Protein AF-A0A0C3EAI0-F1 (afdb_monomer)

Radius of gyration: 33.84 Å; Cα contacts (8 Å, |Δi|>4): 10; chains: 1; bounding box: 94×57×82 Å

Organism: NCBI:txid1036808

Sequence (242 aa):
MEALPALLGPVLDYLSERLPPPLYSFVLSFLTHTIALLTALVTLVQSLVASKPWEWDAQAIVPPLISLLAAYLALHSLYRTTGWAIRTVFWFVKWGTILAVVSAGMGWYIATQNAGIALIPDLGGILLNVLNGDGWDTADARQSRSTTSQSSSRTNAKPRSKPWESFSKQHTWQYQEQHGDREEGIDARRIMSDIAAAANHLLVESQWWDAAKGAFAGATNRGQMEDDDRKKRGKKHREKSR

Solvent-accessible surface area (backbone atoms only — not comparable to full-atom values): 14946 Å² total; per-residue (Å²): 132,81,81,71,61,78,83,50,52,69,58,52,51,59,46,60,79,74,44,60,73,73,57,48,56,47,50,51,51,51,52,51,54,52,49,53,52,51,50,52,50,51,52,50,52,50,55,55,70,72,44,64,80,90,74,64,52,64,84,73,51,48,62,61,51,51,51,50,52,50,50,51,52,49,50,54,51,45,52,55,50,51,54,51,48,53,53,49,50,56,49,47,51,56,51,49,51,52,49,51,52,50,53,50,50,50,51,49,51,54,49,61,73,39,69,84,50,100,67,92,54,60,74,58,47,57,54,46,48,65,71,66,63,72,69,88,78,75,85,73,81,81,88,86,89,80,82,89,79,91,78,91,74,82,78,81,76,72,81,77,80,60,97,79,65,57,74,78,66,61,60,57,53,64,61,55,57,77,74,69,56,92,77,53,69,62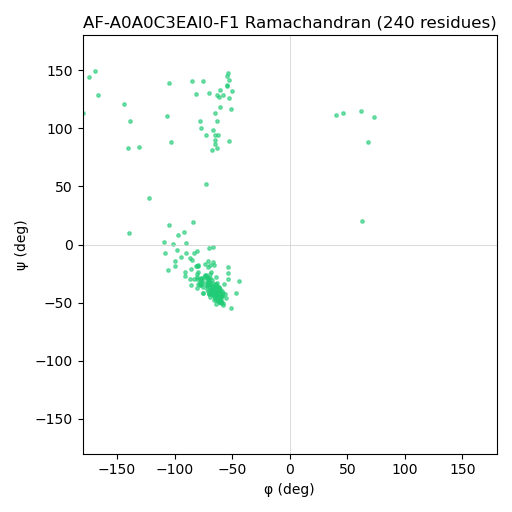,54,57,54,49,52,50,50,50,49,51,49,50,53,47,49,59,61,71,64,36,60,69,58,53,51,52,48,49,58,56,51,51,64,67,51,62,74,64,63,67,62,60,59,59,60,60,62,63,62,71,71,70,76,77,84,121

pLDDT: mean 70.54, std 15.72, range [39.31, 97.25]

Structure (mmCIF, N/CA/C/O backbone):
data_AF-A0A0C3EAI0-F1
#
_entry.id   AF-A0A0C3EAI0-F1
#
loop_
_atom_site.group_PDB
_atom_site.id
_atom_site.type_symbol
_atom_site.label_atom_id
_atom_site.label_alt_id
_atom_site.label_comp_id
_atom_site.label_asym_id
_atom_site.label_entity_id
_atom_site.label_seq_id
_atom_site.pdbx_PDB_ins_code
_atom_site.Cartn_x
_atom_site.Cartn_y
_atom_site.Cartn_z
_atom_site.occupancy
_atom_site.B_iso_or_equiv
_atom_site.auth_seq_id
_atom_site.auth_comp_id
_atom_site.auth_asym_id
_atom_site.auth_atom_id
_atom_site.pdbx_PDB_model_num
ATOM 1 N N . MET A 1 1 ? -15.145 -1.426 -25.052 1.00 43.56 1 MET A N 1
ATOM 2 C CA . MET A 1 1 ? -15.205 -2.272 -23.845 1.00 43.56 1 MET A CA 1
ATOM 3 C C . MET A 1 1 ? -14.265 -3.432 -24.100 1.00 43.56 1 MET A C 1
ATOM 5 O O . MET A 1 1 ? -14.669 -4.408 -24.716 1.00 43.56 1 MET A O 1
ATOM 9 N N . GLU A 1 2 ? -12.981 -3.250 -23.792 1.00 48.66 2 GLU A N 1
ATOM 10 C CA . GLU A 1 2 ? -11.991 -4.324 -23.917 1.00 48.66 2 GLU A CA 1
ATOM 11 C C . GLU A 1 2 ? -12.398 -5.457 -22.977 1.00 48.66 2 GLU A C 1
ATOM 13 O O . GLU A 1 2 ? -12.699 -5.221 -21.805 1.00 48.66 2 GLU A O 1
ATOM 18 N N . ALA A 1 3 ? -12.500 -6.668 -23.520 1.00 58.03 3 ALA A N 1
ATOM 19 C CA . ALA A 1 3 ? -12.858 -7.846 -22.754 1.00 58.03 3 ALA A CA 1
ATOM 20 C C . ALA A 1 3 ? -11.769 -8.080 -21.704 1.00 58.03 3 ALA A C 1
ATOM 22 O O . ALA A 1 3 ? -10.655 -8.490 -22.034 1.00 58.03 3 ALA A O 1
ATOM 23 N N . LEU A 1 4 ? -12.082 -7.785 -20.439 1.00 66.00 4 LEU A N 1
ATOM 24 C CA . LEU A 1 4 ? -11.227 -8.178 -19.330 1.00 66.00 4 LEU A CA 1
ATOM 25 C C . LEU A 1 4 ? -11.004 -9.698 -19.419 1.00 66.00 4 LEU A C 1
ATOM 27 O O . LEU A 1 4 ? -11.961 -10.431 -19.694 1.00 66.00 4 LEU A O 1
ATOM 31 N N . PRO A 1 5 ? -9.769 -10.187 -19.211 1.00 79.44 5 PRO A N 1
ATOM 32 C CA . PRO A 1 5 ? -9.479 -11.613 -19.251 1.00 79.44 5 PRO A CA 1
ATOM 33 C C . PRO A 1 5 ? -10.474 -12.372 -18.371 1.00 79.44 5 PRO A C 1
ATOM 35 O O . PRO A 1 5 ? -10.675 -11.995 -17.216 1.00 79.44 5 PRO A O 1
ATOM 38 N N . ALA A 1 6 ? -11.068 -13.451 -18.891 1.00 81.56 6 ALA A N 1
ATOM 39 C CA . ALA A 1 6 ? -12.112 -14.225 -18.203 1.00 81.56 6 ALA A CA 1
ATOM 40 C C . ALA A 1 6 ? -11.705 -14.705 -16.792 1.00 81.56 6 ALA A C 1
ATOM 42 O O . ALA A 1 6 ? -12.555 -14.985 -15.953 1.00 81.56 6 ALA A O 1
ATOM 43 N N . LEU A 1 7 ? -10.400 -14.743 -16.512 1.00 76.12 7 LEU A N 1
ATOM 44 C CA . LEU A 1 7 ? -9.820 -15.081 -15.214 1.00 76.12 7 LEU A CA 1
ATOM 45 C C . LEU A 1 7 ? -10.067 -14.024 -14.123 1.00 76.12 7 LEU A C 1
ATOM 47 O O . LEU A 1 7 ? -10.060 -14.369 -12.945 1.00 76.12 7 LEU A O 1
ATOM 51 N N . LEU A 1 8 ? -10.285 -12.753 -14.479 1.00 78.50 8 LEU A N 1
ATOM 52 C CA . LEU A 1 8 ? -10.518 -11.683 -13.502 1.00 78.50 8 LEU A CA 1
ATOM 53 C C . LEU A 1 8 ? -11.979 -11.561 -13.072 1.00 78.50 8 LEU A C 1
ATOM 55 O O . LEU A 1 8 ? -12.231 -11.012 -12.003 1.00 78.50 8 LEU A O 1
ATOM 59 N N . GLY A 1 9 ? -12.920 -12.077 -13.867 1.00 85.12 9 GLY A N 1
ATOM 60 C CA . GLY A 1 9 ? -14.358 -11.967 -13.604 1.00 85.12 9 GLY A CA 1
ATOM 61 C C . GLY A 1 9 ? -14.759 -12.402 -12.188 1.00 85.12 9 GLY A C 1
ATOM 62 O O . GLY A 1 9 ? -15.308 -11.582 -11.457 1.00 85.12 9 GLY A O 1
ATOM 63 N N . PRO A 1 10 ? -14.404 -13.623 -11.738 1.00 87.25 10 PRO A N 1
ATOM 64 C CA . PRO A 1 10 ? -14.808 -14.122 -10.420 1.00 87.25 10 PRO A CA 1
ATOM 65 C C . PRO A 1 10 ? -14.217 -13.316 -9.257 1.00 87.25 10 PRO A C 1
ATOM 67 O O . PRO A 1 10 ? -14.845 -13.149 -8.215 1.00 87.25 10 PRO A O 1
ATOM 70 N N . VAL A 1 11 ? -12.990 -12.815 -9.429 1.00 82.06 11 VAL A N 1
ATOM 71 C CA . VAL A 1 11 ? -12.293 -12.033 -8.402 1.00 82.06 11 VAL A CA 1
ATOM 72 C C . VAL A 1 11 ? -12.878 -10.623 -8.319 1.00 82.06 11 VAL A C 1
ATOM 74 O O . VAL A 1 11 ? -13.086 -10.120 -7.218 1.00 82.06 11 VAL A O 1
ATOM 77 N N . LEU A 1 12 ? -13.179 -9.994 -9.460 1.00 83.06 12 LEU A N 1
ATOM 78 C CA . LEU A 1 12 ? -13.818 -8.677 -9.507 1.00 83.06 12 LEU A CA 1
ATOM 79 C C . LEU A 1 12 ? -15.231 -8.705 -8.932 1.00 83.06 12 LEU A C 1
ATOM 81 O O . LEU A 1 12 ? -15.570 -7.781 -8.196 1.00 83.06 12 LEU A O 1
ATOM 85 N N . ASP A 1 13 ? -16.013 -9.746 -9.225 1.00 88.25 13 ASP A N 1
ATOM 86 C CA . ASP A 1 13 ? -17.351 -9.915 -8.650 1.00 88.25 13 ASP A CA 1
ATOM 87 C C . ASP A 1 13 ? -17.267 -10.000 -7.124 1.00 88.25 13 ASP A C 1
ATOM 89 O O . ASP A 1 13 ? -17.889 -9.194 -6.430 1.00 88.25 13 ASP A O 1
ATOM 93 N N . TYR A 1 14 ? -16.394 -10.869 -6.597 1.00 88.69 14 TYR A N 1
ATOM 94 C CA . TYR A 1 14 ? -16.193 -11.011 -5.153 1.00 88.69 14 TYR A CA 1
ATOM 95 C C . TYR A 1 14 ? -15.712 -9.712 -4.484 1.00 88.69 14 TYR A C 1
ATOM 97 O O . TYR A 1 14 ? -16.134 -9.378 -3.374 1.00 88.69 14 TYR A O 1
ATOM 105 N N . LEU A 1 15 ? -14.830 -8.952 -5.147 1.00 81.69 15 LEU A N 1
ATOM 106 C CA . LEU A 1 15 ? -14.388 -7.653 -4.637 1.00 81.69 15 LEU A CA 1
ATOM 107 C C . LEU A 1 15 ? -15.516 -6.611 -4.674 1.00 81.69 15 LEU A C 1
ATOM 109 O O . LEU A 1 15 ? -15.626 -5.815 -3.744 1.00 81.69 15 LEU A O 1
ATOM 113 N N . SER A 1 16 ? -16.355 -6.606 -5.710 1.00 88.75 16 SER A N 1
ATOM 114 C CA . SER A 1 16 ? -17.436 -5.626 -5.855 1.00 88.75 16 SER A CA 1
ATOM 115 C C . SER A 1 16 ? -18.503 -5.753 -4.763 1.00 88.75 16 SER A C 1
ATOM 117 O O . SER A 1 16 ? -19.017 -4.743 -4.290 1.00 88.75 16 SER A O 1
ATOM 119 N N . GLU A 1 17 ? -18.774 -6.975 -4.296 1.00 92.56 17 GLU A N 1
ATOM 120 C CA . GLU A 1 17 ? -19.765 -7.231 -3.246 1.00 92.56 17 GLU A CA 1
ATOM 121 C C . GLU A 1 17 ? -19.292 -6.794 -1.851 1.00 92.56 17 GLU A C 1
ATOM 123 O O . GLU A 1 17 ? -20.104 -6.502 -0.973 1.00 92.56 17 GLU A O 1
ATOM 128 N N . ARG A 1 18 ? -17.973 -6.765 -1.616 1.00 91.00 18 ARG A N 1
ATOM 129 C CA . ARG A 1 18 ? -17.379 -6.532 -0.288 1.00 91.00 18 ARG A CA 1
ATOM 130 C C . ARG A 1 18 ? -16.766 -5.144 -0.112 1.00 91.00 18 ARG A C 1
ATOM 132 O O . ARG A 1 18 ? -16.575 -4.734 1.034 1.00 91.00 18 ARG A O 1
ATOM 139 N N . LEU A 1 19 ? -16.411 -4.442 -1.191 1.00 84.88 19 LEU A N 1
ATOM 140 C CA . LEU A 1 19 ? -15.665 -3.183 -1.113 1.00 84.88 19 LEU A CA 1
ATOM 141 C C . LEU A 1 19 ? -16.528 -1.938 -1.381 1.00 84.88 19 LEU A C 1
ATOM 143 O O . LEU A 1 19 ? -17.306 -1.908 -2.332 1.00 84.88 19 LEU A O 1
ATOM 147 N N . PRO A 1 20 ? -16.327 -0.854 -0.607 1.00 88.38 20 PRO A N 1
ATOM 148 C CA . PRO A 1 20 ? -16.864 0.462 -0.923 1.00 88.38 20 PRO A CA 1
ATOM 149 C C . PRO A 1 20 ? -16.468 0.929 -2.340 1.00 88.38 20 PRO A C 1
ATOM 151 O O . PRO A 1 20 ? -15.315 0.721 -2.743 1.00 88.38 20 PRO A O 1
ATOM 154 N N . PRO A 1 21 ? -17.345 1.666 -3.053 1.00 85.19 21 PRO A N 1
ATOM 155 C CA . PRO A 1 21 ? -17.093 2.153 -4.413 1.00 85.19 21 PRO A CA 1
ATOM 156 C C . PRO A 1 21 ? -15.715 2.805 -4.668 1.00 85.19 21 PRO A C 1
ATOM 158 O O . PRO A 1 21 ? -15.113 2.504 -5.702 1.00 85.19 21 PRO A O 1
ATOM 161 N N . PRO A 1 22 ? -15.155 3.654 -3.775 1.00 88.31 22 PRO A N 1
ATOM 162 C CA . PRO A 1 22 ? -13.855 4.284 -4.030 1.00 88.31 22 PRO A CA 1
ATOM 163 C C . PRO A 1 22 ? -12.666 3.317 -3.949 1.00 88.31 22 PRO A C 1
ATOM 165 O O . PRO A 1 22 ? -11.658 3.521 -4.620 1.00 88.31 22 PRO A O 1
ATOM 168 N N . LEU A 1 23 ? -12.759 2.256 -3.143 1.00 78.62 23 LEU A N 1
ATOM 169 C CA . LEU A 1 23 ? -11.692 1.258 -3.057 1.00 78.62 23 LEU A CA 1
ATOM 170 C C . LEU A 1 23 ? -11.702 0.351 -4.283 1.00 78.62 23 LEU A C 1
ATOM 172 O O . LEU A 1 23 ? -10.641 -0.002 -4.794 1.00 78.62 23 LEU A O 1
ATOM 176 N N . TYR A 1 24 ? -12.892 0.029 -4.790 1.00 85.19 24 TYR A N 1
ATOM 177 C CA . TYR A 1 24 ? -13.032 -0.740 -6.017 1.00 85.19 24 TYR A CA 1
ATOM 178 C C . TYR A 1 24 ? -12.380 -0.030 -7.213 1.00 85.19 24 TYR A C 1
ATOM 180 O O . TYR A 1 24 ? -11.557 -0.629 -7.904 1.00 85.19 24 TYR A O 1
ATOM 188 N N . SER A 1 25 ? -12.668 1.261 -7.428 1.00 87.75 25 SER A N 1
ATOM 189 C CA . SER A 1 25 ? -12.079 2.026 -8.539 1.00 87.75 25 SER A CA 1
ATOM 190 C C . SER A 1 25 ? -10.560 2.179 -8.419 1.00 87.75 25 SER A C 1
ATOM 192 O O . SER A 1 25 ? -9.854 2.120 -9.431 1.00 87.75 25 SER A O 1
ATOM 194 N N . PHE A 1 26 ? -10.044 2.316 -7.194 1.00 84.81 26 PHE A N 1
ATOM 195 C CA . PHE A 1 26 ? -8.608 2.343 -6.931 1.00 84.81 26 PHE A CA 1
ATOM 196 C C . PHE A 1 26 ? -7.939 1.013 -7.290 1.00 84.81 26 PHE A C 1
ATOM 198 O O . PHE A 1 26 ? -6.973 1.006 -8.051 1.00 84.81 26 PHE A O 1
ATOM 205 N N . VAL A 1 27 ? -8.469 -0.112 -6.793 1.00 82.56 27 VAL A N 1
ATOM 206 C CA . VAL A 1 27 ? -7.924 -1.447 -7.082 1.00 82.56 27 VAL A CA 1
ATOM 207 C C . VAL A 1 27 ? -7.984 -1.729 -8.576 1.00 82.56 27 VAL A C 1
ATOM 209 O O . VAL A 1 27 ? -6.991 -2.172 -9.142 1.00 82.56 27 VAL A O 1
ATOM 212 N N . LEU A 1 28 ? -9.103 -1.414 -9.231 1.00 86.38 28 LEU A N 1
ATOM 213 C CA . LEU A 1 28 ? -9.264 -1.593 -10.670 1.00 86.38 28 LEU A CA 1
ATOM 214 C C . LEU A 1 28 ? -8.229 -0.780 -11.464 1.00 86.38 28 LEU A C 1
ATOM 216 O O . LEU A 1 28 ? -7.564 -1.320 -12.351 1.00 86.38 28 LEU A O 1
ATOM 220 N N . SER A 1 29 ? -8.055 0.501 -11.127 1.00 84.75 29 SER A N 1
ATOM 221 C CA . SER A 1 29 ? -7.067 1.373 -11.774 1.00 84.75 29 SER A CA 1
ATOM 222 C C . SER A 1 29 ? -5.652 0.849 -11.557 1.00 84.75 29 SER A C 1
ATOM 224 O O . SER A 1 29 ? -4.886 0.743 -12.512 1.00 84.75 29 SER A O 1
ATOM 226 N N . PHE A 1 30 ? -5.323 0.463 -10.324 1.00 81.62 30 PHE A N 1
ATOM 227 C CA . PHE A 1 30 ? -4.030 -0.109 -9.972 1.00 81.62 30 PHE A CA 1
ATOM 228 C C . PHE A 1 30 ? -3.747 -1.390 -10.762 1.00 81.62 30 PHE A C 1
ATOM 230 O O . PHE A 1 30 ? -2.692 -1.507 -11.385 1.00 81.62 30 PHE A O 1
ATOM 237 N N . LEU A 1 31 ? -4.699 -2.326 -10.797 1.00 81.06 31 LEU A N 1
ATOM 238 C CA . LEU A 1 31 ? -4.557 -3.594 -11.508 1.00 81.06 31 LEU A CA 1
ATOM 239 C C . LEU A 1 31 ? -4.359 -3.368 -13.010 1.00 81.06 31 LEU A C 1
ATOM 241 O O . LEU A 1 31 ? -3.451 -3.939 -13.607 1.00 81.06 31 LEU A O 1
ATOM 245 N N . THR A 1 32 ? -5.166 -2.482 -13.598 1.00 87.19 32 THR A N 1
ATOM 246 C CA . THR A 1 32 ? -5.115 -2.158 -15.030 1.00 87.19 32 THR A CA 1
ATOM 247 C C . THR A 1 32 ? -3.764 -1.556 -15.409 1.00 87.19 32 THR A C 1
ATOM 249 O O . THR A 1 32 ? -3.126 -2.026 -16.348 1.00 87.19 32 THR A O 1
ATOM 252 N N . HIS A 1 33 ? -3.277 -0.571 -14.648 1.00 83.12 33 HIS A N 1
ATOM 253 C CA . HIS A 1 33 ? -1.969 0.042 -14.894 1.00 83.12 33 HIS A CA 1
ATOM 254 C C . HIS A 1 33 ? -0.819 -0.945 -14.669 1.00 83.12 33 HIS A C 1
ATOM 256 O O . HIS A 1 33 ? 0.150 -0.931 -15.424 1.00 83.12 33 HIS A O 1
ATOM 262 N N . THR A 1 34 ? -0.930 -1.831 -13.672 1.00 80.31 34 THR A N 1
ATOM 263 C CA . THR A 1 34 ? 0.087 -2.859 -13.401 1.00 80.31 34 THR A CA 1
ATOM 264 C C . THR A 1 34 ? 0.186 -3.845 -14.561 1.00 80.31 34 THR A C 1
ATOM 266 O O . THR A 1 34 ? 1.287 -4.147 -15.013 1.00 80.31 34 THR A O 1
ATOM 269 N N . ILE A 1 35 ? -0.956 -4.308 -15.081 1.00 81.81 35 ILE A N 1
ATOM 270 C CA . ILE A 1 35 ? -1.002 -5.206 -16.241 1.00 81.81 35 ILE A CA 1
ATOM 271 C C . ILE A 1 35 ? -0.453 -4.493 -17.478 1.00 81.81 35 ILE A C 1
ATOM 273 O O . ILE A 1 35 ? 0.414 -5.048 -18.141 1.00 81.81 35 ILE A O 1
ATOM 277 N N . ALA A 1 36 ? -0.887 -3.259 -17.754 1.00 83.06 36 ALA A N 1
ATOM 278 C CA . ALA A 1 36 ? -0.404 -2.482 -18.896 1.00 83.06 36 ALA A CA 1
ATOM 279 C C . ALA A 1 36 ? 1.122 -2.284 -18.862 1.00 83.06 36 ALA A C 1
ATOM 281 O O . ALA A 1 36 ? 1.791 -2.451 -19.882 1.00 83.06 36 ALA A O 1
ATOM 282 N N . LEU A 1 37 ? 1.684 -1.993 -17.685 1.00 76.81 37 LEU A N 1
ATOM 283 C CA . LEU A 1 37 ? 3.128 -1.869 -17.483 1.00 76.81 37 LEU A CA 1
ATOM 284 C C . LEU A 1 37 ? 3.838 -3.203 -17.748 1.00 76.81 37 LEU A C 1
ATOM 286 O O . LEU A 1 37 ? 4.841 -3.235 -18.460 1.00 76.81 37 LEU A O 1
ATOM 290 N N . LEU A 1 38 ? 3.297 -4.308 -17.230 1.00 76.62 38 LEU A N 1
ATOM 291 C CA . LEU A 1 38 ? 3.850 -5.650 -17.427 1.00 76.62 38 LEU A CA 1
ATOM 292 C C . LEU A 1 38 ? 3.813 -6.051 -18.910 1.00 76.62 38 LEU A C 1
ATOM 294 O O . LEU A 1 38 ? 4.808 -6.537 -19.441 1.00 76.62 38 LEU A O 1
ATOM 298 N N . THR A 1 39 ? 2.710 -5.776 -19.610 1.00 82.56 39 THR A N 1
ATOM 299 C CA . THR A 1 39 ? 2.584 -6.009 -21.053 1.00 82.56 39 THR A CA 1
ATOM 300 C C . THR A 1 39 ? 3.584 -5.170 -21.843 1.00 82.56 39 THR A C 1
ATOM 302 O O . THR A 1 39 ? 4.298 -5.722 -22.675 1.00 82.56 39 THR A O 1
ATOM 305 N N . ALA A 1 40 ? 3.702 -3.869 -21.562 1.00 78.69 40 ALA A N 1
ATOM 306 C CA . ALA A 1 40 ? 4.683 -3.004 -22.217 1.00 78.69 40 ALA A CA 1
ATOM 307 C C . ALA A 1 40 ? 6.122 -3.503 -22.002 1.00 78.69 40 ALA A C 1
ATOM 309 O O . ALA A 1 40 ? 6.923 -3.509 -22.936 1.00 78.69 40 ALA A O 1
ATOM 310 N N . LEU A 1 41 ? 6.431 -3.985 -20.795 1.00 77.62 41 LEU A N 1
ATOM 311 C CA . LEU A 1 41 ? 7.728 -4.566 -20.462 1.00 77.62 41 LEU A CA 1
ATOM 312 C C . LEU A 1 41 ? 7.994 -5.857 -21.248 1.00 77.62 41 LEU A C 1
ATOM 314 O O . LEU A 1 41 ? 9.081 -6.016 -21.797 1.00 77.62 41 LEU A O 1
ATOM 318 N N . VAL A 1 42 ? 7.012 -6.755 -21.361 1.00 80.00 42 VAL A N 1
ATOM 319 C CA . VAL A 1 42 ? 7.141 -7.979 -22.170 1.00 80.00 42 VAL A CA 1
ATOM 320 C C . VAL A 1 42 ? 7.349 -7.641 -23.646 1.00 80.00 42 VAL A C 1
ATOM 322 O O . VAL A 1 42 ? 8.251 -8.202 -24.264 1.00 80.00 42 VAL A O 1
ATOM 325 N N . THR A 1 43 ? 6.582 -6.700 -24.201 1.00 82.94 43 THR A N 1
ATOM 326 C CA . THR A 1 43 ? 6.739 -6.248 -25.594 1.00 82.94 43 THR A CA 1
ATOM 327 C C . THR A 1 43 ? 8.122 -5.647 -25.833 1.00 82.94 43 THR A C 1
ATOM 329 O O . THR A 1 43 ? 8.748 -5.919 -26.856 1.00 82.94 43 THR A O 1
ATOM 332 N N . LEU A 1 44 ? 8.641 -4.877 -24.873 1.00 78.62 44 LEU A N 1
ATOM 333 C CA . LEU A 1 44 ? 9.986 -4.312 -24.938 1.00 78.62 44 LEU A CA 1
ATOM 334 C C . LEU A 1 44 ? 11.060 -5.407 -24.917 1.00 78.62 44 LEU A C 1
ATOM 336 O O . LEU A 1 44 ? 11.978 -5.377 -25.733 1.00 78.62 44 LEU A O 1
ATOM 340 N N . VAL A 1 45 ? 10.933 -6.403 -24.036 1.00 79.25 45 VAL A N 1
ATOM 341 C CA . VAL A 1 45 ? 11.857 -7.549 -23.992 1.00 79.25 45 VAL A CA 1
ATOM 342 C C . VAL A 1 45 ? 11.789 -8.352 -25.292 1.00 79.25 45 VAL A C 1
ATOM 344 O O . VAL A 1 45 ? 12.828 -8.705 -25.840 1.00 79.25 45 VAL A O 1
ATOM 347 N N . GLN A 1 46 ? 10.594 -8.596 -25.835 1.00 81.31 46 GLN A N 1
ATOM 348 C CA . GLN A 1 46 ? 10.427 -9.279 -27.122 1.00 81.31 46 GLN A CA 1
ATOM 349 C C . GLN A 1 46 ? 11.061 -8.497 -28.277 1.00 81.31 46 GLN A C 1
ATOM 351 O O . GLN A 1 46 ? 11.782 -9.084 -29.079 1.00 81.31 46 GLN A O 1
ATOM 356 N N . SER A 1 47 ? 10.851 -7.179 -28.330 1.00 79.06 47 SER A N 1
ATOM 357 C CA . SER A 1 47 ? 11.500 -6.275 -29.289 1.00 79.06 47 SER A CA 1
ATOM 358 C C . SER A 1 47 ? 13.025 -6.368 -29.204 1.00 79.06 47 SER A C 1
ATOM 360 O O . SER A 1 47 ? 13.716 -6.408 -30.223 1.00 79.06 47 SER A O 1
ATOM 362 N N . LEU A 1 48 ? 13.559 -6.424 -27.984 1.00 75.06 48 LEU A N 1
ATOM 363 C CA . LEU A 1 48 ? 14.994 -6.496 -27.745 1.00 75.06 48 LEU A CA 1
ATOM 364 C C . LEU A 1 48 ? 15.582 -7.850 -28.167 1.00 75.06 48 LEU A C 1
ATOM 366 O O . LEU A 1 48 ? 16.630 -7.886 -28.801 1.00 75.06 48 LEU A O 1
ATOM 370 N N . VAL A 1 49 ? 14.886 -8.954 -27.874 1.00 81.75 49 VAL A N 1
ATOM 371 C CA . VAL A 1 49 ? 15.302 -10.317 -28.253 1.00 81.75 49 VAL A CA 1
ATOM 372 C C . VAL A 1 49 ? 15.190 -10.554 -29.762 1.00 81.75 49 VAL A C 1
ATOM 374 O O . VAL A 1 49 ? 16.009 -11.271 -30.330 1.00 81.75 49 VAL A O 1
ATOM 377 N N . ALA A 1 50 ? 14.205 -9.947 -30.430 1.00 85.44 50 ALA A N 1
ATOM 378 C CA . ALA A 1 50 ? 14.053 -10.033 -31.884 1.00 85.44 50 ALA A CA 1
ATOM 379 C C . ALA A 1 50 ? 15.134 -9.245 -32.652 1.00 85.44 50 ALA A C 1
ATOM 381 O O . ALA A 1 50 ? 15.367 -9.508 -33.833 1.00 85.44 50 ALA A O 1
ATOM 382 N N . SER A 1 51 ? 15.800 -8.293 -31.992 1.00 79.25 51 SER A N 1
ATOM 383 C CA . SER A 1 51 ? 16.847 -7.463 -32.589 1.00 79.25 51 SER A CA 1
ATOM 384 C C . SER A 1 51 ? 18.188 -8.199 -32.603 1.00 79.25 51 SER A C 1
ATOM 386 O O . SER A 1 51 ? 18.654 -8.703 -31.583 1.00 79.25 51 SER A O 1
ATOM 388 N N . LYS A 1 52 ? 18.842 -8.243 -33.765 1.00 84.12 52 LYS A N 1
ATOM 389 C CA . LYS A 1 52 ? 20.111 -8.957 -33.961 1.00 84.12 52 LYS A CA 1
ATOM 390 C C . LYS A 1 52 ? 21.231 -8.358 -33.085 1.00 84.12 52 LYS A C 1
ATOM 392 O O . LYS A 1 52 ? 21.466 -7.154 -33.165 1.00 84.12 52 LYS A O 1
ATOM 397 N N . PRO A 1 53 ? 21.971 -9.170 -32.303 1.00 75.31 53 PRO A N 1
ATOM 398 C CA . PRO A 1 53 ? 22.920 -8.681 -31.293 1.00 75.31 53 PRO A CA 1
ATOM 399 C C . PRO A 1 53 ? 24.145 -7.940 -31.852 1.00 75.31 53 PRO A C 1
ATOM 401 O O . PRO A 1 53 ? 24.837 -7.260 -31.103 1.00 75.31 53 PRO A O 1
ATOM 404 N N . TRP A 1 54 ? 24.432 -8.051 -33.152 1.00 80.50 54 TRP A N 1
ATOM 405 C CA . TRP A 1 54 ? 25.567 -7.371 -33.793 1.00 80.50 54 TRP A CA 1
ATOM 406 C C . TRP A 1 54 ? 25.253 -5.946 -34.278 1.00 80.50 54 TRP A C 1
ATOM 408 O O . TRP A 1 54 ? 26.173 -5.212 -34.617 1.00 80.50 54 TRP A O 1
ATOM 418 N N . GLU A 1 55 ? 23.978 -5.543 -34.306 1.00 81.94 55 GLU A N 1
ATOM 419 C CA . GLU A 1 55 ? 23.530 -4.179 -34.652 1.00 81.94 55 GLU A CA 1
ATOM 420 C C . GLU A 1 55 ? 23.266 -3.323 -33.404 1.00 81.94 55 GLU A C 1
ATOM 422 O O . GLU A 1 55 ? 22.723 -2.222 -33.487 1.00 81.94 55 GLU A O 1
ATOM 427 N N . TRP A 1 56 ? 23.624 -3.829 -32.223 1.00 81.69 56 TRP A N 1
ATOM 428 C CA . TRP A 1 56 ? 23.383 -3.146 -30.963 1.00 81.69 56 TRP A CA 1
ATOM 429 C C . TRP A 1 56 ? 24.327 -1.951 -30.812 1.00 81.69 56 TRP A C 1
ATOM 431 O O . TRP A 1 56 ? 25.447 -2.079 -30.318 1.00 81.69 56 TRP A O 1
ATOM 441 N N . ASP A 1 57 ? 23.852 -0.769 -31.202 1.00 82.06 57 ASP A N 1
ATOM 442 C CA . ASP A 1 57 ? 24.437 0.483 -30.739 1.00 82.06 57 ASP A CA 1
ATOM 443 C C . ASP A 1 57 ? 24.216 0.578 -29.221 1.00 82.06 57 ASP A C 1
ATOM 445 O O . ASP A 1 57 ? 23.083 0.674 -28.731 1.00 82.06 57 ASP A O 1
ATOM 449 N N . ALA A 1 58 ? 25.311 0.513 -28.460 1.00 81.12 58 ALA A N 1
ATOM 450 C CA . ALA A 1 58 ? 25.290 0.571 -27.002 1.00 81.12 58 ALA A CA 1
ATOM 451 C C . ALA A 1 58 ? 24.540 1.814 -26.495 1.00 81.12 58 ALA A C 1
ATOM 453 O O . ALA A 1 58 ? 23.899 1.768 -25.445 1.00 81.12 58 ALA A O 1
ATOM 454 N N . GLN A 1 59 ? 24.547 2.907 -27.260 1.00 82.44 59 GLN A N 1
ATOM 455 C CA . GLN A 1 59 ? 23.875 4.143 -26.884 1.00 82.44 59 GLN A CA 1
ATOM 456 C C . GLN A 1 59 ? 22.340 4.036 -26.941 1.00 82.44 59 GLN A C 1
ATOM 458 O O . GLN A 1 59 ? 21.654 4.678 -26.145 1.00 82.44 59 GLN A O 1
ATOM 463 N N . ALA A 1 60 ? 21.794 3.183 -27.813 1.00 80.31 60 ALA A N 1
ATOM 464 C CA . ALA A 1 60 ? 20.353 2.950 -27.926 1.00 80.31 60 ALA A CA 1
ATOM 465 C C . ALA A 1 60 ? 19.832 1.933 -26.894 1.00 80.31 60 ALA A C 1
ATOM 467 O O . ALA A 1 60 ? 18.683 2.018 -26.456 1.00 80.31 60 ALA A O 1
ATOM 468 N N . ILE A 1 61 ? 20.675 0.983 -26.479 1.00 80.81 61 ILE A N 1
ATOM 469 C CA . ILE A 1 61 ? 20.274 -0.137 -25.617 1.00 80.81 61 ILE A CA 1
ATOM 470 C C . ILE A 1 61 ? 20.429 0.130 -24.125 1.00 80.81 61 ILE A C 1
ATOM 472 O O . ILE A 1 61 ? 19.684 -0.429 -23.321 1.00 80.81 61 ILE A O 1
ATOM 476 N N . VAL A 1 62 ? 21.355 1.002 -23.732 1.00 85.62 62 VAL A N 1
ATOM 477 C CA . VAL A 1 62 ? 21.601 1.304 -22.317 1.00 85.62 62 VAL A CA 1
ATOM 478 C C . VAL A 1 62 ? 20.364 1.890 -21.606 1.00 85.62 62 VAL A C 1
ATOM 480 O O . VAL A 1 62 ? 20.030 1.389 -20.528 1.00 85.62 62 VAL A O 1
ATOM 483 N N . PRO A 1 63 ? 19.626 2.873 -22.166 1.00 82.00 63 PRO A N 1
ATOM 484 C CA . PRO A 1 63 ? 18.457 3.446 -21.493 1.00 82.00 63 PRO A CA 1
ATOM 485 C C . PRO A 1 63 ? 17.346 2.436 -21.129 1.00 82.00 63 PRO A C 1
ATOM 487 O O . PRO A 1 63 ? 16.944 2.406 -19.960 1.00 82.00 63 PRO A O 1
ATOM 490 N N . PRO A 1 64 ? 16.853 1.571 -22.044 1.00 78.94 64 PRO A N 1
ATOM 491 C CA . PRO A 1 64 ? 15.822 0.593 -21.693 1.00 78.94 64 PRO A CA 1
ATOM 492 C C . PRO A 1 64 ? 16.327 -0.480 -20.717 1.00 78.94 64 PRO A C 1
ATOM 494 O O . PRO A 1 64 ? 15.562 -0.954 -19.879 1.00 78.94 64 PRO A O 1
ATOM 497 N N . LEU A 1 65 ? 17.617 -0.827 -20.759 1.00 78.56 65 LEU A N 1
ATOM 498 C CA . LEU A 1 65 ? 18.208 -1.821 -19.857 1.00 78.56 65 LEU A CA 1
ATOM 499 C C . LEU A 1 65 ? 18.320 -1.294 -18.420 1.00 78.56 65 LEU A C 1
ATOM 501 O O . LEU A 1 65 ? 18.001 -2.012 -17.472 1.00 78.56 65 LEU A O 1
ATOM 505 N N . ILE A 1 66 ? 18.688 -0.018 -18.255 1.00 83.81 66 ILE A N 1
ATOM 506 C CA . ILE A 1 66 ? 18.653 0.669 -16.956 1.00 83.81 66 ILE A CA 1
ATOM 507 C C . ILE A 1 66 ? 17.215 0.754 -16.439 1.00 83.81 66 ILE A C 1
ATOM 509 O O . ILE A 1 66 ? 16.984 0.507 -15.257 1.00 83.81 66 ILE A O 1
ATOM 513 N N . SER A 1 67 ? 16.243 1.053 -17.308 1.00 82.88 67 SER A N 1
ATOM 514 C CA . SER A 1 67 ? 14.824 1.065 -16.931 1.00 82.88 67 SER A CA 1
ATOM 515 C C . SER A 1 67 ? 14.360 -0.303 -16.419 1.00 82.88 67 SER A C 1
ATOM 517 O O . SER A 1 67 ? 13.708 -0.380 -15.379 1.00 82.88 67 SER A O 1
ATOM 519 N N . LEU A 1 68 ? 14.774 -1.392 -17.075 1.00 80.88 68 LEU A N 1
ATOM 520 C CA . LEU A 1 68 ? 14.460 -2.757 -16.650 1.00 80.88 68 LEU A CA 1
ATOM 521 C C . LEU A 1 68 ? 15.125 -3.116 -15.312 1.00 80.88 68 LEU A C 1
ATOM 523 O O . LEU A 1 68 ? 14.474 -3.679 -14.433 1.00 80.88 68 LEU A O 1
ATOM 527 N N . LEU A 1 69 ? 16.393 -2.744 -15.120 1.00 81.62 69 LEU A N 1
ATOM 528 C CA . LEU A 1 69 ? 17.105 -2.918 -13.849 1.00 81.62 69 LEU A CA 1
ATOM 529 C C . LEU A 1 69 ? 16.442 -2.132 -12.713 1.00 81.62 69 LEU A C 1
ATOM 531 O O . LEU A 1 69 ? 16.241 -2.671 -11.625 1.00 81.62 69 LEU A O 1
ATOM 535 N N . ALA A 1 70 ? 16.057 -0.882 -12.971 1.00 86.12 70 ALA A N 1
ATOM 536 C CA . ALA A 1 70 ? 15.339 -0.047 -12.017 1.00 86.12 70 ALA A CA 1
ATOM 537 C C . ALA A 1 70 ? 13.967 -0.643 -11.673 1.00 86.12 70 ALA A C 1
ATOM 539 O O . ALA A 1 70 ? 13.611 -0.701 -10.498 1.00 86.12 70 ALA A O 1
ATOM 540 N N . ALA A 1 71 ? 13.229 -1.150 -12.664 1.00 83.19 71 ALA A N 1
ATOM 541 C CA . ALA A 1 71 ? 11.960 -1.837 -12.451 1.00 83.19 71 ALA A CA 1
ATOM 542 C C . ALA A 1 71 ? 12.135 -3.117 -11.617 1.00 83.19 71 ALA A C 1
ATOM 544 O O . ALA A 1 71 ? 11.359 -3.356 -10.694 1.00 83.19 71 ALA A O 1
ATOM 545 N N . TYR A 1 72 ? 13.181 -3.908 -11.876 1.00 85.06 72 TYR A N 1
ATOM 546 C CA . TYR A 1 72 ? 13.510 -5.098 -11.088 1.00 85.06 72 TYR A CA 1
ATOM 547 C C . TYR A 1 72 ? 13.851 -4.749 -9.632 1.00 85.06 72 TYR A C 1
ATOM 549 O O . TYR A 1 72 ? 13.320 -5.357 -8.704 1.00 85.06 72 TYR A O 1
ATOM 557 N N . LEU A 1 73 ? 14.688 -3.730 -9.417 1.00 83.75 73 LEU A N 1
ATOM 558 C CA . LEU A 1 73 ? 15.032 -3.227 -8.083 1.00 83.75 73 LEU A CA 1
ATOM 559 C C . LEU A 1 73 ? 13.807 -2.671 -7.350 1.00 83.75 73 LEU A C 1
ATOM 561 O O . LEU A 1 73 ? 13.634 -2.935 -6.159 1.00 83.75 73 LEU A O 1
ATOM 565 N N . ALA A 1 74 ? 12.935 -1.948 -8.054 1.00 83.56 74 ALA A N 1
ATOM 566 C CA . ALA A 1 74 ? 11.681 -1.444 -7.512 1.00 83.56 74 ALA A CA 1
ATOM 567 C C . ALA A 1 74 ? 10.748 -2.593 -7.112 1.00 83.56 74 ALA A C 1
ATOM 569 O O . ALA A 1 74 ? 10.210 -2.579 -6.007 1.00 83.56 74 ALA A O 1
ATOM 570 N N . LEU A 1 75 ? 10.615 -3.622 -7.953 1.00 83.12 75 LEU A N 1
ATOM 571 C CA . LEU A 1 75 ? 9.806 -4.802 -7.659 1.00 83.12 75 LEU A CA 1
ATOM 572 C C . LEU A 1 75 ? 10.369 -5.595 -6.474 1.00 83.12 75 LEU A C 1
ATOM 574 O O . LEU A 1 75 ? 9.617 -6.022 -5.602 1.00 83.12 75 LEU A O 1
ATOM 578 N N . HIS A 1 76 ? 11.690 -5.746 -6.396 1.00 85.06 76 HIS A N 1
ATOM 579 C CA . HIS A 1 76 ? 12.355 -6.394 -5.270 1.00 85.06 76 HIS A CA 1
ATOM 580 C C . HIS A 1 76 ? 12.171 -5.601 -3.963 1.00 85.06 76 HIS A C 1
ATOM 582 O O . HIS A 1 76 ? 11.891 -6.176 -2.907 1.00 85.06 76 HIS A O 1
ATOM 588 N N . SER A 1 77 ? 12.270 -4.269 -4.028 1.00 86.00 77 SER A N 1
ATOM 589 C CA . SER A 1 77 ? 11.985 -3.378 -2.898 1.00 86.00 77 SER A CA 1
ATOM 590 C C . SER A 1 77 ? 10.525 -3.483 -2.455 1.00 86.00 77 SER A C 1
ATOM 592 O O . SER A 1 77 ? 10.244 -3.621 -1.260 1.00 86.00 77 SER A O 1
ATOM 594 N N . LEU A 1 78 ? 9.597 -3.501 -3.415 1.00 84.00 78 LEU A N 1
ATOM 595 C CA . LEU A 1 78 ? 8.175 -3.684 -3.162 1.00 84.00 78 LEU A CA 1
ATOM 596 C C . LEU A 1 78 ? 7.925 -5.034 -2.493 1.00 84.00 78 LEU A C 1
ATOM 598 O O . LEU A 1 78 ? 7.316 -5.064 -1.436 1.00 84.00 78 LEU A O 1
ATOM 602 N N . TYR A 1 79 ? 8.472 -6.131 -3.018 1.00 85.81 79 TYR A N 1
ATOM 603 C CA . TYR A 1 79 ? 8.317 -7.466 -2.436 1.00 85.81 79 TYR A CA 1
ATOM 604 C C . TYR A 1 79 ? 8.771 -7.519 -0.971 1.00 85.81 79 TYR A C 1
ATOM 606 O O . TYR A 1 79 ? 8.045 -8.017 -0.107 1.00 85.81 79 TYR A O 1
ATOM 614 N N . ARG A 1 80 ? 9.939 -6.942 -0.658 1.00 85.12 80 ARG A N 1
ATOM 615 C CA . ARG A 1 80 ? 10.439 -6.879 0.722 1.00 85.12 80 ARG A CA 1
ATOM 616 C C . ARG A 1 80 ? 9.539 -6.022 1.617 1.00 85.12 80 ARG A C 1
ATOM 618 O O . ARG A 1 80 ? 9.256 -6.408 2.752 1.00 85.12 80 ARG A O 1
ATOM 625 N N . THR A 1 81 ? 9.085 -4.879 1.109 1.00 85.38 81 THR A N 1
ATOM 626 C CA . THR A 1 81 ? 8.247 -3.929 1.854 1.00 85.38 81 THR A CA 1
ATOM 627 C C . THR A 1 81 ? 6.851 -4.494 2.099 1.00 85.38 81 THR A C 1
ATOM 629 O O . THR A 1 81 ? 6.371 -4.464 3.228 1.00 85.38 81 THR A O 1
ATOM 632 N N . THR A 1 82 ? 6.223 -5.086 1.083 1.00 85.00 82 THR A N 1
ATOM 633 C CA . THR A 1 82 ? 4.914 -5.738 1.172 1.00 85.00 82 THR A CA 1
ATOM 634 C C . THR A 1 82 ? 4.979 -6.970 2.068 1.00 85.00 82 THR A C 1
ATOM 636 O O . THR A 1 82 ? 4.095 -7.157 2.897 1.00 85.00 82 THR A O 1
ATOM 639 N N . GLY A 1 83 ? 6.046 -7.772 1.985 1.00 88.88 83 GLY A N 1
ATOM 640 C CA . GLY A 1 83 ? 6.252 -8.911 2.880 1.00 88.88 83 GLY A CA 1
ATOM 641 C C . GLY A 1 83 ? 6.331 -8.497 4.353 1.00 88.88 83 GLY A C 1
ATOM 642 O O . GLY A 1 83 ? 5.680 -9.106 5.206 1.00 88.88 83 GLY A O 1
ATOM 643 N N . TRP A 1 84 ? 7.070 -7.424 4.658 1.00 89.25 84 TRP A N 1
ATOM 644 C CA . TRP A 1 84 ? 7.099 -6.860 6.008 1.00 89.25 84 TRP A CA 1
ATOM 645 C C . TRP A 1 84 ? 5.732 -6.291 6.404 1.00 89.25 84 TRP A C 1
ATOM 647 O O . TRP A 1 84 ? 5.218 -6.665 7.452 1.00 89.25 84 TRP A O 1
ATOM 657 N N . ALA A 1 85 ? 5.097 -5.490 5.544 1.00 87.44 85 ALA A N 1
ATOM 658 C CA . ALA A 1 85 ? 3.801 -4.869 5.809 1.00 87.44 85 ALA A CA 1
ATOM 659 C C . ALA A 1 85 ? 2.696 -5.894 6.102 1.00 87.44 85 ALA A C 1
ATOM 661 O O . ALA A 1 85 ? 1.964 -5.733 7.075 1.00 87.44 85 ALA A O 1
ATOM 662 N N . ILE A 1 86 ? 2.604 -6.977 5.322 1.00 91.56 86 ILE A N 1
ATOM 663 C CA . ILE A 1 86 ? 1.639 -8.062 5.554 1.00 91.56 86 ILE A CA 1
ATOM 664 C C . ILE A 1 86 ? 1.851 -8.669 6.944 1.00 91.56 86 ILE A C 1
ATOM 666 O O . ILE A 1 86 ? 0.895 -8.864 7.696 1.00 91.56 86 ILE A O 1
ATOM 670 N N . ARG A 1 87 ? 3.109 -8.924 7.327 1.00 91.69 87 ARG A N 1
ATOM 671 C CA . ARG A 1 87 ? 3.438 -9.429 8.664 1.00 91.69 87 ARG A CA 1
ATOM 672 C C . ARG A 1 87 ? 3.009 -8.445 9.753 1.00 91.69 87 ARG A C 1
ATOM 674 O O . ARG A 1 87 ? 2.449 -8.878 10.760 1.00 91.69 87 ARG A O 1
ATOM 681 N N . THR A 1 88 ? 3.235 -7.147 9.554 1.00 89.69 88 THR A N 1
ATOM 682 C CA . THR A 1 88 ? 2.826 -6.102 10.499 1.00 89.69 88 THR A CA 1
ATOM 683 C C . THR A 1 88 ? 1.305 -6.027 10.618 1.00 89.69 88 THR A C 1
ATOM 685 O O . THR A 1 88 ? 0.801 -5.939 11.732 1.00 89.69 88 THR A O 1
ATOM 688 N N . VAL A 1 89 ? 0.557 -6.151 9.515 1.00 93.94 89 VAL A N 1
ATOM 689 C CA . VAL A 1 89 ? -0.917 -6.193 9.528 1.00 93.94 89 VAL A CA 1
ATOM 690 C C . VAL A 1 89 ? -1.420 -7.377 10.350 1.00 93.94 89 VAL A C 1
ATOM 692 O O . VAL A 1 89 ? -2.229 -7.182 11.252 1.00 93.94 89 VAL A O 1
ATOM 695 N N . PHE A 1 90 ? -0.908 -8.591 10.124 1.00 95.50 90 PHE A N 1
ATOM 696 C CA . PHE A 1 90 ? -1.299 -9.754 10.933 1.00 95.50 90 PHE A CA 1
ATOM 697 C C . PHE A 1 90 ? -0.941 -9.594 12.412 1.00 95.50 90 PHE A C 1
ATOM 699 O O . PHE A 1 90 ? -1.706 -9.999 13.289 1.00 95.50 90 PHE A O 1
ATOM 706 N N . TRP A 1 91 ? 0.208 -8.983 12.698 1.00 96.00 91 TRP A N 1
ATOM 707 C CA . TRP A 1 91 ? 0.613 -8.657 14.060 1.00 96.00 91 TRP A CA 1
ATOM 708 C C . TRP A 1 91 ? -0.375 -7.673 14.708 1.00 96.00 91 TRP A C 1
ATOM 710 O O . TRP A 1 91 ? -0.864 -7.945 15.803 1.00 96.00 91 TRP A O 1
ATOM 720 N N . PHE A 1 92 ? -0.755 -6.598 14.013 1.00 95.75 92 PHE A N 1
ATOM 721 C CA . PHE A 1 92 ? -1.747 -5.629 14.488 1.00 95.75 92 PHE A CA 1
ATOM 722 C C . PHE A 1 92 ? -3.134 -6.231 14.666 1.00 95.75 92 PHE A C 1
ATOM 724 O O . PHE A 1 92 ? -3.791 -5.910 15.645 1.00 95.75 92 PHE A O 1
ATOM 731 N N . VAL A 1 93 ? -3.578 -7.119 13.776 1.00 96.81 93 VAL A N 1
ATOM 732 C CA . VAL A 1 93 ? -4.858 -7.820 13.944 1.00 96.81 93 VAL A CA 1
ATOM 733 C C . VAL A 1 93 ? -4.821 -8.656 15.221 1.00 96.81 93 VAL A C 1
ATOM 735 O O . VAL A 1 93 ? -5.694 -8.511 16.069 1.00 96.81 93 VAL A O 1
ATOM 738 N N . LYS A 1 94 ? -3.768 -9.460 15.418 1.00 95.31 94 LYS A N 1
ATOM 739 C CA . LYS A 1 94 ? -3.617 -10.299 16.615 1.00 95.31 94 LYS A CA 1
ATOM 740 C C . LYS A 1 94 ? -3.638 -9.476 17.907 1.00 95.31 94 LYS A C 1
ATOM 742 O O . LYS A 1 94 ? -4.398 -9.793 18.820 1.00 95.31 94 LYS A O 1
ATOM 747 N N . TRP A 1 95 ? -2.812 -8.435 18.003 1.00 96.06 95 TRP A N 1
ATOM 748 C CA . TRP A 1 95 ? -2.741 -7.614 19.218 1.00 96.06 95 TRP A CA 1
ATOM 749 C C . TRP A 1 95 ? -3.928 -6.673 19.368 1.00 96.06 95 TRP A C 1
ATOM 751 O O . TRP A 1 95 ? -4.388 -6.456 20.482 1.00 96.06 95 TRP A O 1
ATOM 761 N N . GLY A 1 96 ? -4.470 -6.176 18.262 1.00 95.81 96 GLY A N 1
ATOM 762 C CA . GLY A 1 96 ? -5.679 -5.365 18.234 1.00 95.81 96 GLY A CA 1
ATOM 763 C C . GLY A 1 96 ? -6.880 -6.127 18.781 1.00 95.81 96 GLY A C 1
ATOM 764 O O . GLY A 1 96 ? -7.620 -5.579 19.589 1.00 95.81 96 GLY A O 1
ATOM 765 N N . THR A 1 97 ? -7.039 -7.411 18.438 1.00 96.81 97 THR A N 1
ATOM 766 C CA . THR A 1 97 ? -8.092 -8.251 19.028 1.00 96.81 97 THR A CA 1
ATOM 767 C C . THR A 1 97 ? -7.876 -8.467 20.526 1.00 96.81 97 THR A C 1
ATOM 769 O O . THR A 1 97 ? -8.832 -8.365 21.290 1.00 96.81 97 THR A O 1
ATOM 772 N N . ILE A 1 98 ? -6.636 -8.710 20.972 1.00 95.69 98 ILE A N 1
ATOM 773 C CA . ILE A 1 98 ? -6.325 -8.844 22.407 1.00 95.69 98 ILE A CA 1
ATOM 774 C C . ILE A 1 98 ? -6.681 -7.550 23.151 1.00 95.69 98 ILE A C 1
ATOM 776 O O . ILE A 1 98 ? -7.376 -7.601 24.162 1.00 95.69 98 ILE A O 1
ATOM 780 N N . LEU A 1 99 ? -6.265 -6.393 22.630 1.00 95.81 99 LEU A N 1
ATOM 781 C CA . LEU A 1 99 ? -6.590 -5.092 23.213 1.00 95.81 99 LEU A CA 1
ATOM 782 C C . LEU A 1 99 ? -8.099 -4.835 23.223 1.00 95.81 99 LEU A C 1
ATOM 784 O O . LEU A 1 99 ? -8.614 -4.379 24.235 1.00 95.81 99 LEU A O 1
ATOM 788 N N . ALA A 1 100 ? -8.821 -5.189 22.158 1.00 95.12 100 ALA A N 1
ATOM 789 C CA . ALA A 1 100 ? -10.273 -5.044 22.103 1.00 95.12 100 ALA A CA 1
ATOM 790 C C . ALA A 1 100 ? -10.981 -5.875 23.185 1.00 95.12 100 ALA A C 1
ATOM 792 O O . ALA A 1 100 ? -11.883 -5.370 23.850 1.00 95.12 100 ALA A O 1
ATOM 793 N N . VAL A 1 101 ? -10.549 -7.122 23.407 1.00 97.25 101 VAL A N 1
ATOM 794 C CA . VAL A 1 101 ? -11.094 -7.979 24.473 1.00 97.25 101 VAL A CA 1
ATOM 795 C C . VAL A 1 101 ? -10.769 -7.412 25.854 1.00 97.25 101 VAL A C 1
ATOM 797 O O . VAL A 1 101 ? -11.645 -7.376 26.714 1.00 97.25 101 VAL A O 1
ATOM 800 N N . VAL A 1 102 ? -9.543 -6.925 26.069 1.00 95.69 102 VAL A N 1
ATOM 801 C CA . VAL A 1 102 ? -9.150 -6.297 27.341 1.00 95.69 102 VAL A CA 1
ATOM 802 C C . VAL A 1 102 ? -9.970 -5.034 27.601 1.00 95.69 102 VAL A C 1
ATOM 804 O O . VAL A 1 102 ? -10.527 -4.889 28.685 1.00 95.69 102 VAL A O 1
ATOM 807 N N . SER A 1 103 ? -10.117 -4.151 26.612 1.00 92.25 103 SER A N 1
ATOM 808 C CA . SER A 1 103 ? -10.936 -2.942 26.729 1.00 92.25 103 SER A CA 1
ATOM 809 C C . SER A 1 103 ? -12.411 -3.263 26.970 1.00 92.25 103 SER A C 1
ATOM 811 O O . SER A 1 103 ? -13.036 -2.620 27.810 1.00 92.25 103 SER A O 1
ATOM 813 N N . ALA A 1 104 ? -12.964 -4.280 26.302 1.00 93.38 104 ALA A N 1
ATOM 814 C CA . ALA A 1 104 ? -14.328 -4.743 26.550 1.00 93.38 104 ALA A CA 1
ATOM 815 C C . ALA A 1 104 ? -14.484 -5.311 27.971 1.00 93.38 104 ALA A C 1
ATOM 817 O O . ALA A 1 104 ? -15.455 -4.994 28.655 1.00 93.38 104 ALA A O 1
ATOM 818 N N . GLY A 1 105 ? -13.508 -6.092 28.446 1.00 91.69 105 GLY A N 1
ATOM 819 C CA . GLY A 1 105 ? -13.489 -6.641 29.802 1.00 91.69 105 GLY A CA 1
ATOM 820 C C . GLY A 1 105 ? -13.375 -5.562 30.880 1.00 91.69 105 GLY A C 1
ATOM 821 O O . GLY A 1 105 ? -14.114 -5.597 31.860 1.00 91.69 105 GLY A O 1
ATOM 822 N N . MET A 1 106 ? -12.511 -4.562 30.680 1.00 90.19 106 MET A N 1
ATOM 823 C CA . MET A 1 106 ? -12.405 -3.400 31.569 1.00 90.19 106 MET A CA 1
ATOM 824 C C . MET A 1 106 ? -13.694 -2.575 31.563 1.00 90.19 106 MET A C 1
ATOM 826 O O . MET A 1 106 ? -14.177 -2.199 32.628 1.00 90.19 106 MET A O 1
ATOM 830 N N . GLY A 1 107 ? -14.284 -2.345 30.386 1.00 81.19 107 GLY A N 1
ATOM 831 C CA . GLY A 1 107 ? -15.568 -1.660 30.252 1.00 81.19 107 GLY A CA 1
ATOM 832 C C . GLY A 1 107 ? -16.689 -2.387 30.992 1.00 81.19 107 GLY A C 1
ATOM 833 O O . GLY A 1 107 ? -17.440 -1.758 31.731 1.00 81.19 107 GLY A O 1
ATOM 834 N N . TRP A 1 108 ? -16.756 -3.716 30.872 1.00 85.81 108 TRP A N 1
ATOM 835 C CA . TRP A 1 108 ? -17.715 -4.537 31.608 1.00 85.81 108 TRP A CA 1
ATOM 836 C C . TRP A 1 108 ? -17.470 -4.500 33.118 1.00 85.81 108 TRP A C 1
ATOM 838 O O . TRP A 1 108 ? -18.409 -4.315 33.885 1.00 85.81 108 TRP A O 1
ATOM 848 N N . TYR A 1 109 ? -16.222 -4.652 33.565 1.00 85.50 109 TYR A N 1
ATOM 849 C CA . TYR A 1 109 ? -15.876 -4.652 34.988 1.00 85.50 109 TYR A CA 1
ATOM 850 C C . TYR A 1 109 ? -16.225 -3.318 35.655 1.00 85.50 109 TYR A C 1
ATOM 852 O O . TYR A 1 109 ? -16.886 -3.308 36.692 1.00 85.50 109 TYR A O 1
ATOM 860 N N . ILE A 1 110 ? -15.871 -2.197 35.020 1.00 80.38 110 ILE A N 1
ATOM 861 C CA . ILE A 1 110 ? -16.231 -0.857 35.496 1.00 80.38 110 ILE A CA 1
ATOM 862 C C . ILE A 1 110 ? -17.754 -0.681 35.474 1.00 80.38 110 ILE A C 1
ATOM 864 O O . ILE A 1 110 ? -18.326 -0.250 36.471 1.00 80.38 110 ILE A O 1
ATOM 868 N N . ALA A 1 111 ? -18.435 -1.081 34.394 1.00 69.06 111 ALA A N 1
ATOM 869 C CA . ALA A 1 111 ? -19.893 -0.991 34.308 1.00 69.06 111 ALA A CA 1
ATOM 870 C C . ALA A 1 111 ? -20.605 -1.832 35.380 1.00 69.06 111 ALA A C 1
ATOM 872 O O . ALA A 1 111 ? -21.616 -1.396 35.918 1.00 69.06 111 ALA A O 1
ATOM 873 N N . THR A 1 112 ? -20.075 -3.009 35.724 1.00 75.94 112 THR A N 1
ATOM 874 C CA . THR A 1 112 ? -20.694 -3.921 36.699 1.00 75.94 112 THR A CA 1
ATOM 875 C C . THR A 1 112 ? -20.444 -3.470 38.138 1.00 75.94 112 THR A C 1
ATOM 877 O O . THR A 1 112 ? -21.335 -3.593 38.973 1.00 75.94 112 THR A O 1
ATOM 880 N N . GLN A 1 113 ? -19.273 -2.894 38.438 1.00 66.94 113 GLN A N 1
ATOM 881 C CA . GLN A 1 113 ? -19.016 -2.290 39.752 1.00 66.94 113 GLN A CA 1
ATOM 882 C C . GLN A 1 113 ? -19.813 -1.003 39.974 1.00 66.94 113 GLN A C 1
ATOM 884 O O . GLN A 1 113 ? -20.226 -0.733 41.098 1.00 66.94 113 GLN A O 1
ATOM 889 N N . ASN A 1 114 ? -20.105 -0.260 38.903 1.00 53.72 114 ASN A N 1
ATOM 890 C CA . ASN A 1 114 ? -20.959 0.926 38.950 1.00 53.72 114 ASN A CA 1
ATOM 891 C C . ASN A 1 114 ? -22.453 0.633 38.708 1.00 53.72 114 ASN A C 1
ATOM 893 O O . ASN A 1 114 ? -23.261 1.554 38.746 1.00 53.72 114 ASN A O 1
ATOM 897 N N . ALA A 1 115 ? -22.873 -0.622 38.508 1.00 49.12 115 ALA A N 1
ATOM 898 C CA . ALA A 1 115 ? -24.275 -0.968 38.229 1.00 49.12 115 ALA A CA 1
ATOM 899 C C . ALA A 1 115 ? -25.229 -0.784 39.433 1.00 49.12 115 ALA A C 1
ATOM 901 O O . ALA A 1 115 ? -26.436 -0.968 39.292 1.00 49.12 115 ALA A O 1
ATOM 902 N N . GLY A 1 116 ? -24.712 -0.397 40.606 1.00 47.78 116 GLY A N 1
ATOM 903 C CA . GLY A 1 116 ? -25.511 0.037 41.759 1.00 47.78 116 GLY A CA 1
ATOM 904 C C . GLY A 1 116 ? -25.720 1.552 41.862 1.00 47.78 116 GLY A C 1
ATOM 905 O O . GLY A 1 116 ? -26.528 1.993 42.675 1.00 47.78 116 GLY A O 1
ATOM 906 N N . ILE A 1 117 ? -25.018 2.364 41.064 1.00 48.12 117 ILE A N 1
ATOM 907 C CA . ILE A 1 117 ? -25.131 3.825 41.090 1.00 48.12 117 ILE A CA 1
ATOM 908 C C . ILE A 1 117 ? -25.115 4.312 39.644 1.00 48.12 117 ILE A C 1
ATOM 910 O O . ILE A 1 117 ? -24.084 4.300 38.979 1.00 48.12 117 ILE A O 1
ATOM 914 N N . ALA A 1 118 ? -26.284 4.729 39.159 1.00 48.22 118 ALA A N 1
ATOM 915 C CA . ALA A 1 118 ? -26.491 5.324 37.847 1.00 48.22 118 ALA A CA 1
ATOM 916 C C . ALA A 1 118 ? -25.546 6.518 37.610 1.00 48.22 118 ALA A C 1
ATOM 918 O O . ALA A 1 118 ? -25.884 7.661 37.898 1.00 48.22 118 ALA A O 1
ATOM 919 N N . LEU A 1 119 ? -24.356 6.247 37.076 1.00 46.97 119 LEU A N 1
ATOM 920 C CA . LEU A 1 119 ? -23.391 7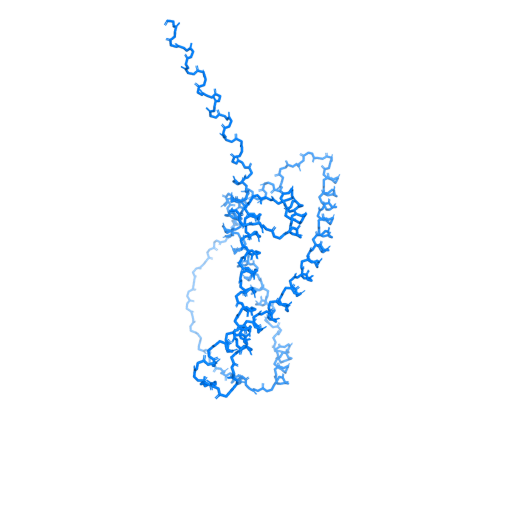.246 36.638 1.00 46.97 119 LEU A CA 1
ATOM 921 C C . LEU A 1 119 ? -22.731 6.779 35.342 1.00 46.97 119 LEU A C 1
ATOM 923 O O . LEU A 1 119 ? -21.620 6.257 35.324 1.00 46.97 119 LEU A O 1
ATOM 927 N N . ILE A 1 120 ? -23.414 7.033 34.230 1.00 55.72 120 ILE A N 1
ATOM 928 C CA . ILE A 1 120 ? -22.708 7.558 33.063 1.00 55.72 120 ILE A CA 1
ATOM 929 C C . ILE A 1 120 ? -23.048 9.054 33.026 1.00 55.72 120 ILE A C 1
ATOM 931 O O . ILE A 1 120 ? -24.089 9.429 32.489 1.00 55.72 120 ILE A O 1
ATOM 935 N N . PRO A 1 121 ? -22.249 9.888 33.722 1.00 49.34 121 PRO A N 1
ATOM 936 C CA . PRO A 1 121 ? -21.746 11.095 33.063 1.00 49.34 121 PRO A CA 1
ATOM 937 C C . PRO A 1 121 ? -20.271 11.439 33.367 1.00 49.34 121 PRO A C 1
ATOM 939 O O . PRO A 1 121 ? -19.833 12.515 32.980 1.00 49.34 121 PRO A O 1
ATOM 942 N N . ASP A 1 122 ? -19.472 10.584 34.015 1.00 53.03 122 ASP A N 1
ATOM 943 C CA . ASP A 1 122 ? -18.192 11.067 34.579 1.00 53.03 122 ASP A CA 1
ATOM 944 C C . ASP A 1 122 ? -16.993 11.058 33.605 1.00 53.03 122 ASP A C 1
ATOM 946 O O . ASP A 1 122 ? -16.154 11.954 33.631 1.00 53.03 122 ASP A O 1
ATOM 950 N N . LEU A 1 123 ? -16.947 10.145 32.624 1.00 51.94 123 LEU A N 1
ATOM 951 C CA . LEU A 1 123 ? -15.964 10.262 31.527 1.00 51.94 123 LEU A CA 1
ATOM 952 C C . LEU A 1 123 ? -16.305 11.410 30.565 1.00 51.94 123 LEU A C 1
ATOM 954 O O . LEU A 1 123 ? -15.409 12.005 29.970 1.00 51.94 123 LEU A O 1
ATOM 958 N N . GLY A 1 124 ? -17.594 11.748 30.449 1.00 52.62 124 GLY A N 1
ATOM 959 C CA . GLY A 1 124 ? -18.050 12.951 29.757 1.00 52.62 124 GLY A CA 1
ATOM 960 C C . GLY A 1 124 ? -17.658 14.219 30.512 1.00 52.62 124 GLY A C 1
ATOM 961 O O . GLY A 1 124 ? -17.225 15.169 29.877 1.00 52.62 124 GLY A O 1
ATOM 962 N N . GLY A 1 125 ? -17.731 14.213 31.847 1.00 56.41 125 GLY A N 1
ATOM 963 C CA . GLY A 1 125 ? -17.326 15.326 32.709 1.00 56.41 125 GLY A CA 1
ATOM 964 C C . GLY A 1 125 ? -15.823 15.601 32.698 1.00 56.41 125 GLY A C 1
ATOM 965 O O . GLY A 1 125 ? -15.428 16.758 32.629 1.00 56.41 125 GLY A O 1
ATOM 966 N N . ILE A 1 126 ? -14.973 14.569 32.680 1.00 61.25 126 ILE A N 1
ATOM 967 C CA . ILE A 1 126 ? -13.512 14.751 32.598 1.00 61.25 126 ILE A CA 1
ATOM 968 C C . ILE A 1 126 ? -13.100 15.275 31.216 1.00 61.25 126 ILE A C 1
ATOM 970 O O . ILE A 1 126 ? -12.289 16.196 31.135 1.00 61.25 126 ILE A O 1
ATOM 974 N N . LEU A 1 127 ? -13.684 14.749 30.130 1.00 56.00 127 LEU A N 1
ATOM 975 C CA . LEU A 1 127 ? -13.423 15.287 28.791 1.00 56.00 127 LEU A CA 1
ATOM 976 C C . LEU A 1 127 ? -14.009 16.693 28.616 1.00 56.00 127 LEU A C 1
ATOM 978 O O . LEU A 1 127 ? -13.342 17.530 28.025 1.00 56.00 127 LEU A O 1
ATOM 982 N N . LEU A 1 128 ? -15.205 16.980 29.144 1.00 63.00 128 LEU A N 1
ATOM 983 C CA . LEU A 1 128 ? -15.814 18.312 29.064 1.00 63.00 128 LEU A CA 1
ATOM 984 C C . LEU A 1 128 ? -15.113 19.338 29.957 1.00 63.00 128 LEU A C 1
ATOM 986 O O . LEU A 1 128 ? -14.991 20.468 29.518 1.00 63.00 128 LEU A O 1
ATOM 990 N N . ASN A 1 129 ? -14.603 18.987 31.141 1.00 60.66 129 ASN A N 1
ATOM 991 C CA . ASN A 1 129 ? -13.819 19.916 31.972 1.00 60.66 129 ASN A CA 1
ATOM 992 C C . ASN A 1 129 ? -12.447 20.223 31.361 1.00 60.66 129 ASN A C 1
ATOM 994 O O . ASN A 1 129 ? -11.969 21.346 31.470 1.00 60.66 129 ASN A O 1
ATOM 998 N N . VAL A 1 130 ? -11.829 19.257 30.674 1.00 63.31 130 VAL A N 1
ATOM 999 C CA . VAL A 1 130 ? -10.602 19.500 29.898 1.00 63.31 130 VAL A CA 1
ATOM 1000 C C . VAL A 1 130 ? -10.894 20.325 28.640 1.00 63.31 130 VAL A C 1
ATOM 1002 O O . VAL A 1 130 ? -10.082 21.166 28.267 1.00 63.31 130 VAL A O 1
ATOM 1005 N N . LEU A 1 131 ? -12.057 20.134 28.008 1.00 62.34 131 LEU A N 1
ATOM 1006 C CA . LEU A 1 131 ? -12.454 20.865 26.799 1.00 62.34 131 LEU A CA 1
ATOM 1007 C C . LEU A 1 131 ? -13.019 22.271 27.089 1.00 62.34 131 LEU A C 1
ATOM 1009 O O . LEU A 1 131 ? -12.889 23.150 26.243 1.00 62.34 131 LEU A O 1
ATOM 1013 N N . ASN A 1 132 ? -13.619 22.501 28.264 1.00 63.66 132 ASN A N 1
ATOM 1014 C CA . ASN A 1 132 ? -14.140 23.812 28.676 1.00 63.66 132 ASN A CA 1
ATOM 1015 C C . ASN A 1 132 ? -13.078 24.740 29.274 1.00 63.66 132 ASN A C 1
ATOM 1017 O O . ASN A 1 132 ? -13.381 25.907 29.490 1.00 63.66 132 ASN A O 1
ATOM 1021 N N . GLY A 1 133 ? -11.848 24.271 29.508 1.00 48.94 133 GLY A N 1
ATOM 1022 C CA . GLY A 1 133 ? -10.730 25.156 29.845 1.00 48.94 133 GLY A CA 1
ATOM 1023 C C . GLY A 1 133 ? -10.891 25.946 31.149 1.00 48.94 133 GLY A C 1
ATOM 1024 O O . GLY A 1 133 ? -10.199 26.948 31.324 1.00 48.94 133 GLY A O 1
ATOM 1025 N N . ASP A 1 134 ? -11.759 25.509 32.064 1.00 49.47 134 ASP A N 1
ATOM 1026 C CA . ASP A 1 134 ? -11.831 26.091 33.401 1.00 49.47 134 ASP A CA 1
ATOM 1027 C C . ASP A 1 134 ? -10.656 25.550 34.214 1.00 49.47 134 ASP A C 1
ATOM 1029 O O . ASP A 1 134 ? -10.604 24.395 34.648 1.00 49.47 134 ASP A O 1
ATOM 1033 N N . GLY A 1 135 ? -9.647 26.413 34.289 1.00 44.84 135 GLY A N 1
ATOM 1034 C CA . GLY A 1 135 ? -8.343 26.147 34.846 1.00 44.84 135 GLY A CA 1
ATOM 1035 C C . GLY A 1 135 ? -8.403 25.607 36.266 1.00 44.84 135 GLY A C 1
ATOM 1036 O O . GLY A 1 135 ? -9.247 25.957 37.090 1.00 44.84 135 GLY A O 1
ATOM 1037 N N . TRP A 1 136 ? -7.423 24.763 36.558 1.00 44.88 136 TRP A N 1
ATOM 1038 C CA . TRP A 1 136 ? -6.993 24.491 37.914 1.00 44.88 136 TRP A CA 1
ATOM 1039 C C . TRP A 1 136 ? -6.452 25.797 38.511 1.00 44.88 136 TRP A C 1
ATOM 1041 O O . TRP A 1 136 ? -5.250 26.048 38.492 1.00 44.88 136 TRP A O 1
ATOM 1051 N N . ASP A 1 137 ? -7.351 26.643 39.014 1.00 47.75 137 ASP A N 1
ATOM 1052 C CA . ASP A 1 137 ? -7.027 27.752 39.905 1.00 47.75 137 ASP A CA 1
ATOM 1053 C C . ASP A 1 137 ? -6.550 27.155 41.235 1.00 47.75 137 ASP A C 1
ATOM 1055 O O . ASP A 1 137 ? -7.278 27.017 42.221 1.00 47.75 137 ASP A O 1
ATOM 1059 N N . THR A 1 138 ? -5.279 26.760 41.257 1.00 47.44 138 THR A N 1
ATOM 1060 C CA . THR A 1 138 ? -4.503 26.639 42.486 1.00 47.44 138 THR A CA 1
ATOM 1061 C C . THR A 1 138 ? -4.354 28.035 43.070 1.00 47.44 138 THR A C 1
ATOM 1063 O O . THR A 1 138 ? -3.416 28.773 42.769 1.00 47.44 138 THR A O 1
ATOM 1066 N N . ALA A 1 139 ? -5.318 28.396 43.906 1.00 48.66 139 ALA A N 1
ATOM 1067 C CA . ALA A 1 139 ? -5.187 29.448 44.887 1.00 48.66 139 ALA A CA 1
ATOM 1068 C C . ALA A 1 139 ? -4.077 29.071 45.880 1.00 48.66 139 ALA A C 1
ATOM 1070 O O . ALA A 1 139 ? -4.353 28.371 46.845 1.00 48.66 139 ALA A O 1
ATOM 1071 N N . ASP A 1 140 ? -2.837 29.518 45.654 1.00 42.25 140 ASP A N 1
ATOM 1072 C CA . ASP A 1 140 ? -1.963 29.933 46.756 1.00 42.25 140 ASP A CA 1
ATOM 1073 C C . ASP A 1 140 ? -0.683 30.665 46.313 1.00 42.25 140 ASP A C 1
ATOM 1075 O O . ASP A 1 140 ? -0.102 30.387 45.269 1.00 42.25 140 ASP A O 1
ATOM 1079 N N . ALA A 1 141 ? -0.234 31.566 47.193 1.00 40.44 141 ALA A N 1
ATOM 1080 C CA . ALA A 1 141 ? 1.072 32.244 47.247 1.00 40.44 141 ALA A CA 1
ATOM 1081 C C . ALA A 1 141 ? 1.407 33.256 46.120 1.00 40.44 141 ALA A C 1
ATOM 1083 O O . ALA A 1 141 ? 1.983 32.942 45.086 1.00 40.44 141 ALA A O 1
ATOM 1084 N N . ARG A 1 142 ? 1.056 34.544 46.241 1.00 42.78 142 ARG A N 1
ATOM 1085 C CA . ARG A 1 142 ? 1.761 35.587 47.030 1.00 42.78 142 ARG A CA 1
ATOM 1086 C C . ARG A 1 142 ? 3.305 35.540 46.965 1.00 42.78 142 ARG A C 1
ATOM 1088 O O . ARG A 1 142 ? 3.936 34.752 47.649 1.00 42.78 142 ARG A O 1
ATOM 1095 N N . GLN A 1 143 ? 3.858 36.574 46.311 1.00 43.31 143 GLN A N 1
ATOM 1096 C CA . GLN A 1 143 ? 4.868 37.490 46.878 1.00 43.31 143 GLN A CA 1
ATOM 1097 C C . GLN A 1 143 ? 6.312 36.964 47.064 1.00 43.31 143 GLN A C 1
ATOM 1099 O O . GLN A 1 143 ? 6.603 36.285 48.033 1.00 43.31 143 GLN A O 1
ATOM 1104 N N . SER A 1 144 ? 7.274 37.450 46.262 1.00 39.44 144 SER A N 1
ATOM 1105 C CA . SER A 1 144 ? 8.343 38.343 46.765 1.00 39.44 144 SER A CA 1
ATOM 1106 C C . SER A 1 144 ? 9.252 38.883 45.646 1.00 39.44 144 SER A C 1
ATOM 1108 O O . SER A 1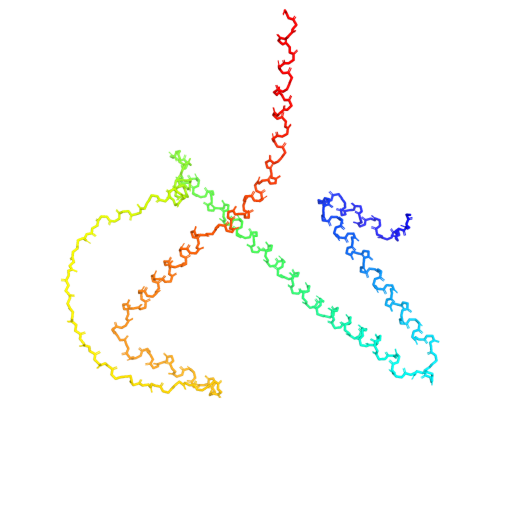 144 ? 9.543 38.217 44.657 1.00 39.44 144 SER A O 1
ATOM 1110 N N . ARG A 1 145 ? 9.679 40.135 45.834 1.00 48.38 145 ARG A N 1
ATOM 1111 C CA . ARG A 1 145 ? 10.799 40.813 45.168 1.00 48.38 145 ARG A CA 1
ATOM 1112 C C . ARG A 1 145 ? 12.098 40.485 45.916 1.00 48.38 145 ARG A C 1
ATOM 1114 O O . ARG A 1 145 ? 12.090 40.636 47.134 1.00 48.38 145 ARG A O 1
ATOM 1121 N N . SER A 1 146 ? 13.202 40.258 45.201 1.00 42.62 146 SER A N 1
ATOM 1122 C CA . SER A 1 146 ? 14.592 40.584 45.612 1.00 42.62 146 SER A CA 1
ATOM 1123 C C . SER A 1 146 ? 15.567 40.173 44.486 1.00 42.62 146 SER A C 1
ATOM 1125 O O . SER A 1 146 ? 15.493 39.070 43.965 1.00 42.62 146 SER A O 1
ATOM 1127 N N . THR A 1 147 ? 16.230 41.127 43.822 1.00 39.31 147 THR A N 1
ATOM 1128 C CA . THR A 1 147 ? 17.634 41.574 44.007 1.00 39.31 147 THR A CA 1
ATOM 1129 C C . THR A 1 147 ? 18.731 40.533 43.747 1.00 39.31 147 THR A C 1
ATOM 1131 O O . THR A 1 147 ? 18.925 39.613 44.527 1.00 39.31 147 THR A O 1
ATOM 1134 N N . THR A 1 148 ? 19.515 40.819 42.701 1.00 46.72 148 THR A N 1
ATOM 1135 C CA . THR A 1 148 ? 20.990 40.838 42.663 1.00 46.72 148 THR A CA 1
ATOM 1136 C C . THR A 1 148 ? 21.760 39.668 43.283 1.00 46.72 148 THR A C 1
ATOM 1138 O O . THR A 1 148 ? 21.910 39.585 44.497 1.00 46.72 148 THR A O 1
ATOM 1141 N N . SER A 1 149 ? 22.456 38.897 42.444 1.00 39.78 149 SER A N 1
ATOM 1142 C CA . SER A 1 149 ? 23.871 38.563 42.679 1.00 39.78 149 SER A CA 1
ATOM 1143 C C . SER A 1 149 ? 24.522 37.960 41.434 1.00 39.78 149 SER A C 1
ATOM 1145 O O . SER A 1 149 ? 24.029 37.018 40.823 1.00 39.78 149 SER A O 1
ATOM 1147 N N . GLN A 1 150 ? 25.660 38.549 41.072 1.00 49.91 150 GLN A N 1
ATOM 1148 C CA . GLN A 1 150 ? 26.683 37.950 40.229 1.00 49.91 150 GLN A CA 1
ATOM 1149 C C . GLN A 1 150 ? 27.123 36.605 40.819 1.00 49.91 150 GLN A C 1
ATOM 1151 O O . GLN A 1 150 ? 27.445 36.536 42.004 1.00 49.91 150 GLN A O 1
ATOM 1156 N N . SER A 1 151 ? 27.286 35.581 39.984 1.00 41.28 151 SER A N 1
ATOM 1157 C CA . SER A 1 151 ? 28.354 34.610 40.205 1.00 41.28 151 SER A CA 1
ATOM 1158 C C . SER A 1 151 ? 28.922 34.146 38.866 1.00 41.28 151 SER A C 1
ATOM 1160 O O . SER A 1 151 ? 28.234 33.689 37.956 1.00 41.28 151 SER A O 1
ATOM 1162 N N . SER A 1 152 ? 30.218 34.384 38.725 1.00 51.97 152 SER A N 1
ATOM 1163 C CA . SER A 1 152 ? 31.081 33.888 37.674 1.00 51.97 152 SER A CA 1
ATOM 1164 C C . SER A 1 152 ? 31.437 32.435 37.991 1.00 51.97 152 SER A C 1
ATOM 1166 O O . SER A 1 152 ? 32.257 32.169 38.867 1.00 51.97 152 SER A O 1
ATOM 1168 N N . SER A 1 153 ? 30.862 31.476 37.267 1.00 48.28 153 SER A N 1
ATOM 1169 C CA . SER A 1 153 ? 31.329 30.089 37.293 1.00 48.28 153 SER A CA 1
ATOM 1170 C C . SER A 1 153 ? 32.063 29.768 35.993 1.00 48.28 153 SER A C 1
ATOM 1172 O O . SER A 1 153 ? 31.526 29.744 34.888 1.00 48.28 153 SER A O 1
ATOM 1174 N N . ARG A 1 154 ? 33.374 29.588 36.156 1.00 45.72 154 ARG A N 1
ATOM 1175 C CA . ARG A 1 154 ? 34.320 29.105 35.155 1.00 45.72 154 ARG A CA 1
ATOM 1176 C C . ARG A 1 154 ? 33.794 27.808 34.544 1.00 45.72 154 ARG A C 1
ATOM 1178 O O . ARG A 1 154 ? 33.698 26.791 35.226 1.00 45.72 154 ARG A O 1
ATOM 1185 N N . THR A 1 155 ? 33.513 27.831 33.250 1.00 41.31 155 THR A N 1
ATOM 1186 C CA . THR A 1 155 ? 33.229 26.632 32.466 1.00 41.31 155 THR A CA 1
ATOM 1187 C C . THR A 1 155 ? 34.495 25.779 32.381 1.00 41.31 155 THR A C 1
ATOM 1189 O O . THR A 1 155 ? 35.368 26.026 31.548 1.00 41.31 155 THR A O 1
ATOM 1192 N N . ASN A 1 156 ? 34.594 24.759 33.236 1.00 52.66 156 ASN A N 1
ATOM 1193 C CA . ASN A 1 156 ? 35.418 23.581 32.975 1.00 52.66 156 ASN A CA 1
ATOM 1194 C C . ASN A 1 156 ? 34.808 22.865 31.766 1.00 52.66 156 ASN A C 1
ATOM 1196 O O . ASN A 1 156 ? 33.945 21.998 31.899 1.00 52.66 156 ASN A O 1
ATOM 1200 N N . ALA A 1 157 ? 35.211 23.288 30.570 1.00 51.00 157 ALA A N 1
ATOM 1201 C CA . ALA A 1 157 ? 34.839 22.647 29.324 1.00 51.00 157 ALA A CA 1
ATOM 1202 C C . ALA A 1 157 ? 35.444 21.236 29.303 1.00 51.00 157 ALA A C 1
ATOM 1204 O O . ALA A 1 157 ? 36.600 21.043 28.928 1.00 51.00 157 ALA A O 1
ATOM 1205 N N . LYS A 1 158 ? 34.659 20.239 29.732 1.00 63.25 158 LYS A N 1
ATOM 1206 C CA . LYS A 1 158 ? 34.966 18.832 29.468 1.00 63.25 158 LYS A CA 1
ATOM 1207 C C . LYS A 1 158 ? 35.046 18.668 27.940 1.00 63.25 158 LYS A C 1
ATOM 1209 O O . LYS A 1 158 ? 34.135 19.125 27.243 1.00 63.25 158 LYS A O 1
ATOM 1214 N N . PRO A 1 159 ? 36.122 18.078 27.393 1.00 61.75 159 PRO A N 1
ATOM 1215 C CA . PRO A 1 159 ? 36.271 17.923 25.953 1.00 61.75 159 PRO A CA 1
ATOM 1216 C C . PRO A 1 159 ? 35.112 17.076 25.417 1.00 61.75 159 PRO A C 1
ATOM 1218 O O . PRO A 1 159 ? 34.947 15.926 25.817 1.00 61.75 159 PRO A O 1
ATOM 1221 N N . ARG A 1 160 ? 34.294 17.654 24.526 1.00 61.59 160 ARG A N 1
ATOM 1222 C CA . ARG A 1 160 ? 33.267 16.911 23.780 1.00 61.59 160 ARG A CA 1
ATOM 1223 C C . ARG A 1 160 ? 33.932 15.718 23.095 1.00 61.59 160 ARG A C 1
ATOM 1225 O O . ARG A 1 160 ? 34.911 15.893 22.364 1.00 61.59 160 ARG A O 1
ATOM 1232 N N . SER A 1 161 ? 33.405 14.522 23.341 1.00 58.59 161 SER A N 1
ATOM 1233 C CA . SER A 1 161 ? 33.862 13.298 22.692 1.00 58.59 161 SER A CA 1
ATOM 1234 C C . SER A 1 161 ? 33.679 13.420 21.179 1.00 58.59 161 SER A C 1
ATOM 1236 O O . SER A 1 161 ? 32.661 13.902 20.678 1.00 58.59 161 SER A O 1
ATOM 1238 N N . LYS A 1 162 ? 34.719 13.046 20.434 1.00 75.69 162 LYS A N 1
ATOM 1239 C CA . LYS A 1 162 ? 34.713 13.080 18.970 1.00 75.69 162 LYS A CA 1
ATOM 1240 C C . LYS A 1 162 ? 33.877 11.899 18.449 1.00 75.69 162 LYS A C 1
ATOM 1242 O O . LYS A 1 162 ? 34.001 10.807 19.000 1.00 75.69 162 LYS A O 1
ATOM 1247 N N . PRO A 1 163 ? 33.076 12.069 17.380 1.00 66.75 163 PRO A N 1
ATOM 1248 C CA . PRO A 1 163 ? 32.084 11.081 16.927 1.00 66.75 163 PRO A CA 1
ATOM 1249 C C . PRO A 1 163 ? 32.663 9.760 16.391 1.00 66.75 163 PRO A C 1
ATOM 1251 O O . PRO A 1 163 ? 31.910 8.865 16.029 1.00 66.75 163 PRO A O 1
ATOM 1254 N N . TRP A 1 164 ? 33.988 9.629 16.332 1.00 76.38 164 TRP A N 1
ATOM 1255 C CA . TRP A 1 164 ? 34.687 8.416 15.905 1.00 76.38 164 TRP A CA 1
ATOM 1256 C C . TRP A 1 164 ? 35.406 7.690 17.050 1.00 76.38 164 TRP A C 1
ATOM 1258 O O . TRP A 1 164 ? 36.091 6.699 16.799 1.00 76.38 164 TRP A O 1
ATOM 1268 N N . GLU A 1 165 ? 35.305 8.164 18.297 1.00 69.81 165 GLU A N 1
ATOM 1269 C CA . GLU A 1 165 ? 35.822 7.390 19.426 1.00 69.81 165 GLU A CA 1
ATOM 1270 C C . GLU A 1 165 ? 34.941 6.154 19.659 1.00 69.81 165 GLU A C 1
ATOM 1272 O O . GLU A 1 165 ? 33.716 6.225 19.682 1.00 69.81 165 GLU A O 1
ATOM 1277 N N . SER A 1 166 ? 35.596 4.999 19.769 1.00 73.75 166 SER A N 1
ATOM 1278 C CA . SER A 1 166 ? 35.000 3.664 19.790 1.00 73.75 166 SER A CA 1
ATOM 1279 C C . SER A 1 166 ? 33.883 3.507 20.830 1.00 73.75 166 SER A C 1
ATOM 1281 O O . SER A 1 166 ? 34.030 3.954 21.966 1.00 73.75 166 SER A O 1
ATOM 1283 N N . PHE A 1 167 ? 32.819 2.774 20.470 1.00 70.94 167 PHE A N 1
ATOM 1284 C CA . PHE A 1 167 ? 31.654 2.445 21.317 1.00 70.94 167 PHE A CA 1
ATOM 1285 C C . PHE A 1 167 ? 32.011 2.011 22.754 1.00 70.94 167 PHE A C 1
ATOM 1287 O O . PHE A 1 167 ? 31.281 2.303 23.698 1.00 70.94 167 PHE A O 1
ATOM 1294 N N . SER A 1 168 ? 33.168 1.372 22.950 1.00 71.50 168 SER A N 1
ATOM 1295 C CA . SER A 1 168 ? 33.693 0.988 24.267 1.00 71.50 168 SER A CA 1
ATOM 1296 C C . SER A 1 168 ? 33.871 2.163 25.240 1.00 71.50 168 SER A C 1
ATOM 1298 O O . SER A 1 168 ? 33.651 2.003 26.437 1.00 71.50 168 SER A O 1
ATOM 1300 N N . LYS A 1 169 ? 34.221 3.354 24.743 1.00 69.25 169 LYS A N 1
ATOM 1301 C CA . LYS A 1 169 ? 34.448 4.571 25.542 1.00 69.25 169 LYS A CA 1
ATOM 1302 C C . LYS A 1 169 ? 33.143 5.271 25.944 1.00 69.25 169 LYS A C 1
ATOM 1304 O O . LYS A 1 169 ? 33.128 6.080 26.869 1.00 69.25 169 LYS A O 1
ATOM 1309 N N . GLN A 1 170 ? 32.040 4.954 25.266 1.00 69.00 170 GLN A N 1
ATOM 1310 C CA . GLN A 1 170 ? 30.726 5.534 25.542 1.00 69.00 170 GLN A CA 1
ATOM 1311 C C . GLN A 1 170 ? 30.074 4.898 26.779 1.00 69.00 170 GLN A C 1
ATOM 1313 O O . GLN A 1 170 ? 29.378 5.581 27.527 1.00 69.00 170 GLN A O 1
ATOM 1318 N N . HIS A 1 171 ? 30.376 3.626 27.066 1.00 67.06 171 HIS A N 1
ATOM 1319 C CA . HIS A 1 171 ? 29.886 2.946 28.268 1.00 67.06 171 HIS A CA 1
ATOM 1320 C C . HIS A 1 171 ? 30.480 3.511 29.563 1.00 67.06 171 HIS A C 1
ATOM 1322 O O . HIS A 1 171 ? 29.789 3.577 30.573 1.00 67.06 171 HIS A O 1
ATOM 1328 N N . THR A 1 172 ? 31.729 3.983 29.546 1.00 64.44 172 THR A N 1
ATOM 1329 C CA . THR A 1 172 ? 32.373 4.544 30.746 1.00 64.44 172 THR A CA 1
ATOM 1330 C C . THR A 1 172 ? 31.767 5.870 31.212 1.00 64.44 172 THR A C 1
ATOM 1332 O O . THR A 1 172 ? 31.850 6.177 32.396 1.00 64.44 172 THR A O 1
ATOM 1335 N N . TRP A 1 173 ? 31.112 6.631 30.326 1.00 65.44 173 TRP A N 1
ATOM 1336 C CA . TRP A 1 173 ? 30.443 7.882 30.706 1.00 65.44 173 TRP A CA 1
ATOM 1337 C C . TRP A 1 173 ? 29.229 7.632 31.615 1.00 65.44 173 TRP A C 1
ATOM 1339 O O . TRP A 1 173 ? 29.094 8.294 32.640 1.00 65.44 173 TRP A O 1
ATOM 1349 N N . GLN A 1 174 ? 28.435 6.591 31.330 1.00 62.41 174 GLN A N 1
ATOM 1350 C CA . GLN A 1 174 ? 27.256 6.239 32.136 1.00 62.41 174 GLN A CA 1
ATOM 1351 C C . GLN A 1 174 ? 27.604 5.848 33.581 1.00 62.41 174 GLN A C 1
ATOM 1353 O O . GLN A 1 174 ? 26.843 6.138 34.500 1.00 62.41 174 GLN A O 1
ATOM 1358 N N . TYR A 1 175 ? 28.759 5.215 33.806 1.00 62.50 175 TYR A N 1
ATOM 1359 C CA . TYR A 1 175 ? 29.185 4.832 35.158 1.00 62.50 175 TYR A CA 1
ATOM 1360 C C . TYR A 1 175 ? 29.782 5.994 35.954 1.00 62.50 175 TYR A C 1
ATOM 1362 O O . TYR A 1 175 ? 29.775 5.964 37.184 1.00 62.50 175 TYR A O 1
ATOM 1370 N N . GLN A 1 176 ? 30.293 7.022 35.274 1.00 60.72 176 GLN A N 1
ATOM 1371 C CA . GLN A 1 176 ? 30.911 8.162 35.942 1.00 60.72 176 GLN A CA 1
ATOM 1372 C C . GLN A 1 176 ? 29.876 9.170 36.464 1.00 60.72 176 GLN A C 1
ATOM 1374 O O . GLN A 1 176 ? 30.141 9.835 37.462 1.00 60.72 176 GLN A O 1
ATOM 1379 N N . GLU A 1 177 ? 28.684 9.225 35.867 1.00 56.56 177 GLU A N 1
ATOM 1380 C CA . GLU A 1 177 ? 27.561 10.039 36.363 1.00 56.56 177 GLU A CA 1
ATOM 1381 C C . GLU A 1 177 ? 26.867 9.421 37.576 1.00 56.56 177 GLU A C 1
ATOM 1383 O O . GLU A 1 177 ? 26.439 10.132 38.479 1.00 56.56 177 GLU A O 1
ATOM 1388 N N . GLN A 1 178 ? 26.855 8.092 37.692 1.00 55.22 178 GLN A N 1
ATOM 1389 C CA . GLN A 1 178 ? 26.185 7.428 38.813 1.00 55.22 178 GLN A CA 1
ATOM 1390 C C . GLN A 1 178 ? 26.905 7.606 40.167 1.00 55.22 178 GLN A C 1
ATOM 1392 O O . GLN A 1 178 ? 26.317 7.353 41.218 1.00 55.22 178 GLN A O 1
ATOM 1397 N N . HIS A 1 179 ? 28.162 8.062 40.161 1.00 52.97 179 HIS A N 1
ATOM 1398 C CA . HIS A 1 179 ? 28.948 8.300 41.375 1.00 52.97 179 HIS A CA 1
ATOM 1399 C C . HIS A 1 179 ? 29.188 9.782 41.703 1.00 52.97 179 HIS A C 1
ATOM 1401 O O . HIS A 1 179 ? 29.702 10.064 42.785 1.00 52.97 179 HIS A O 1
ATOM 1407 N N . GLY A 1 180 ? 28.818 10.711 40.813 1.00 53.62 180 GLY A N 1
ATOM 1408 C CA . GLY A 1 180 ? 29.051 12.149 40.993 1.00 53.62 180 GLY A CA 1
ATOM 1409 C C . GLY A 1 180 ? 27.971 12.877 41.791 1.00 53.62 180 GLY A C 1
ATOM 1410 O O . GLY A 1 180 ? 28.298 13.759 42.577 1.00 53.62 180 GLY A O 1
ATOM 1411 N N . ASP A 1 181 ? 26.709 12.470 41.658 1.00 51.91 181 ASP A N 1
ATOM 1412 C CA . ASP A 1 181 ? 25.602 13.368 41.979 1.00 51.91 181 ASP A CA 1
ATOM 1413 C C . ASP A 1 181 ? 24.554 12.724 42.893 1.00 51.91 181 ASP A C 1
ATOM 1415 O O . ASP A 1 181 ? 23.513 12.218 42.481 1.00 51.91 181 ASP A O 1
ATOM 1419 N N . ARG A 1 182 ? 24.825 12.775 44.203 1.00 53.25 182 ARG A N 1
ATOM 1420 C CA . ARG A 1 182 ? 23.802 12.544 45.240 1.00 53.25 182 ARG A CA 1
ATOM 1421 C C . ARG A 1 182 ? 22.926 13.777 45.510 1.00 53.25 182 ARG A C 1
ATOM 1423 O O . ARG A 1 182 ? 21.954 13.646 46.248 1.00 53.25 182 ARG A O 1
ATOM 1430 N N . GLU A 1 183 ? 23.218 14.929 44.901 1.00 55.72 183 GLU A N 1
ATOM 1431 C CA . GLU A 1 183 ? 22.403 16.155 45.005 1.00 55.72 183 GLU A CA 1
ATOM 1432 C C . GLU A 1 183 ? 21.468 16.389 43.794 1.00 55.72 183 GLU A C 1
ATOM 1434 O O . GLU A 1 183 ? 20.491 17.122 43.913 1.00 55.72 183 GLU A O 1
ATOM 1439 N N . GLU A 1 184 ? 21.657 15.690 42.666 1.00 54.84 184 GLU A N 1
ATOM 1440 C CA . GLU A 1 184 ? 20.926 15.914 41.396 1.00 54.84 184 GLU A CA 1
ATOM 1441 C C . GLU A 1 184 ? 19.643 15.05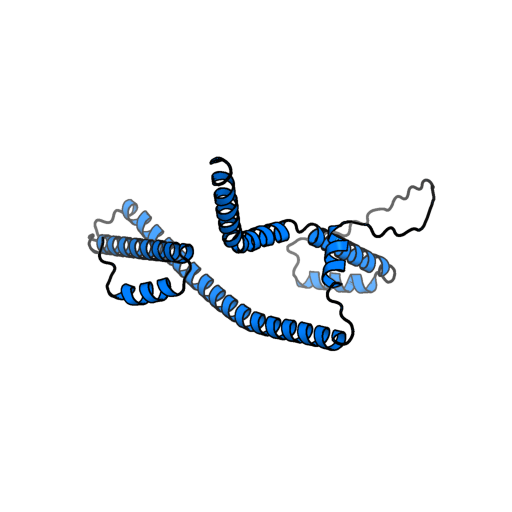3 41.244 1.00 54.84 184 GLU A C 1
ATOM 1443 O O . GLU A 1 184 ? 19.000 14.992 40.196 1.00 54.84 184 GLU A O 1
ATOM 1448 N N . GLY A 1 185 ? 19.200 14.387 42.318 1.00 54.62 185 GLY A N 1
ATOM 1449 C CA . GLY A 1 185 ? 17.938 13.629 42.333 1.00 54.62 185 GLY A CA 1
ATOM 1450 C C . GLY A 1 185 ? 16.676 14.506 42.262 1.00 54.62 185 GLY A C 1
ATOM 1451 O O . GLY A 1 185 ? 15.591 14.010 41.946 1.00 54.62 185 GLY A O 1
ATOM 1452 N N . ILE A 1 186 ? 16.807 15.805 42.549 1.00 61.03 186 ILE A N 1
ATOM 1453 C CA . ILE A 1 186 ? 15.710 16.781 42.486 1.00 61.03 186 ILE A CA 1
ATOM 1454 C C . ILE A 1 186 ? 15.484 17.244 41.038 1.00 61.03 186 ILE A C 1
ATOM 1456 O O . ILE A 1 186 ? 14.335 17.349 40.603 1.00 61.03 186 ILE A O 1
ATOM 1460 N N . ASP A 1 187 ? 16.551 17.417 40.255 1.00 64.19 187 ASP A N 1
ATOM 1461 C CA . ASP A 1 187 ? 16.459 17.935 38.887 1.00 64.19 187 ASP A CA 1
ATOM 1462 C C . ASP A 1 187 ? 15.987 16.883 37.882 1.00 64.19 187 ASP A C 1
ATOM 1464 O O . ASP A 1 187 ? 15.180 17.196 37.011 1.00 64.19 187 ASP A O 1
ATOM 1468 N N . ALA A 1 188 ? 16.346 15.607 38.051 1.00 64.38 188 ALA A N 1
ATOM 1469 C CA . ALA A 1 188 ? 15.795 14.540 37.211 1.00 64.38 188 ALA A CA 1
ATOM 1470 C C . ALA A 1 188 ? 14.267 14.399 37.369 1.00 64.38 188 ALA A C 1
ATOM 1472 O O . ALA A 1 188 ? 13.550 14.171 36.391 1.00 64.38 188 ALA A O 1
ATOM 1473 N N . ARG A 1 189 ? 13.745 14.587 38.591 1.00 62.25 189 ARG A N 1
ATOM 1474 C CA . ARG A 1 189 ? 12.295 14.609 38.846 1.00 62.25 189 ARG A CA 1
ATOM 1475 C C . ARG A 1 189 ? 11.627 15.828 38.223 1.00 62.25 189 ARG A C 1
ATOM 1477 O O . ARG A 1 189 ? 10.519 15.693 37.714 1.00 62.25 189 ARG A O 1
ATOM 1484 N N . ARG A 1 190 ? 12.307 16.976 38.227 1.00 73.38 190 ARG A N 1
ATOM 1485 C CA . ARG A 1 190 ? 11.822 18.219 37.622 1.00 73.38 190 ARG A CA 1
ATOM 1486 C C . ARG A 1 190 ? 11.798 18.143 36.095 1.00 73.38 190 ARG A C 1
ATOM 1488 O O . ARG A 1 190 ? 10.796 18.476 35.481 1.00 73.38 190 ARG A O 1
ATOM 1495 N N . ILE A 1 191 ? 12.838 17.579 35.484 1.00 76.50 191 ILE A N 1
ATOM 1496 C CA . ILE A 1 191 ? 12.888 17.341 34.037 1.00 76.50 191 ILE A CA 1
ATOM 1497 C C . ILE A 1 191 ? 11.824 16.314 33.627 1.00 76.50 191 ILE A C 1
ATOM 1499 O O . ILE A 1 191 ? 11.147 16.504 32.621 1.00 76.50 191 ILE A O 1
ATOM 1503 N N . MET A 1 192 ? 11.612 15.250 34.412 1.00 74.94 192 MET A N 1
ATOM 1504 C CA . MET A 1 192 ? 10.514 14.312 34.153 1.00 74.94 192 MET A CA 1
ATOM 1505 C C . MET A 1 192 ? 9.137 14.966 34.296 1.00 74.94 192 MET A C 1
ATOM 1507 O O . MET A 1 192 ? 8.266 14.681 33.476 1.00 74.94 192 MET A O 1
ATOM 1511 N N . SER A 1 193 ? 8.926 15.844 35.284 1.00 79.94 193 SER A N 1
ATOM 1512 C CA . SER A 1 193 ? 7.663 16.579 35.403 1.00 79.94 193 SER A CA 1
ATOM 1513 C C . SER A 1 193 ? 7.468 17.580 34.268 1.00 79.94 193 SER A C 1
ATOM 1515 O O . SER A 1 193 ? 6.351 17.705 33.779 1.00 79.94 193 SER A O 1
ATOM 1517 N N . ASP A 1 194 ? 8.535 18.221 33.789 1.00 85.62 194 ASP A N 1
ATOM 1518 C CA . ASP A 1 194 ? 8.480 19.176 32.680 1.00 85.62 194 ASP A CA 1
ATOM 1519 C C . ASP A 1 194 ? 8.230 18.463 31.341 1.00 85.62 194 ASP A C 1
ATOM 1521 O O . ASP A 1 194 ? 7.433 18.930 30.530 1.00 85.62 194 ASP A O 1
ATOM 1525 N N . ILE A 1 195 ? 8.826 17.282 31.123 1.00 78.44 195 ILE A N 1
ATOM 1526 C CA . ILE A 1 195 ? 8.537 16.428 29.959 1.00 78.44 195 ILE A CA 1
ATOM 1527 C C . ILE A 1 195 ? 7.107 15.890 30.029 1.00 78.44 195 ILE A C 1
ATOM 1529 O O . ILE A 1 195 ? 6.410 15.887 29.016 1.00 78.44 195 ILE A O 1
ATOM 1533 N N . ALA A 1 196 ? 6.644 15.458 31.204 1.00 77.81 196 ALA A N 1
ATOM 1534 C CA . ALA A 1 196 ? 5.267 15.012 31.384 1.00 77.81 196 ALA A CA 1
ATOM 1535 C C . ALA A 1 196 ? 4.273 16.161 31.150 1.00 77.81 196 ALA A C 1
ATOM 1537 O O . ALA A 1 196 ? 3.266 15.957 30.478 1.00 77.81 196 ALA A O 1
ATOM 1538 N N . ALA A 1 197 ? 4.578 17.372 31.622 1.00 77.88 197 ALA A N 1
ATOM 1539 C CA . ALA A 1 197 ? 3.768 18.564 31.393 1.00 77.88 197 ALA A CA 1
ATOM 1540 C C . ALA A 1 197 ? 3.754 18.978 29.911 1.00 77.88 197 ALA A C 1
ATOM 1542 O O . ALA A 1 197 ? 2.686 19.247 29.364 1.00 77.88 197 ALA A O 1
ATOM 1543 N N . ALA A 1 198 ? 4.902 18.951 29.226 1.00 78.12 198 ALA A N 1
ATOM 1544 C CA . ALA A 1 198 ? 5.001 19.251 27.796 1.00 78.12 198 ALA A CA 1
ATOM 1545 C C . ALA A 1 198 ? 4.301 18.194 26.922 1.00 78.12 198 ALA A C 1
ATOM 1547 O O . ALA A 1 198 ? 3.625 18.532 25.951 1.00 78.12 198 ALA A O 1
ATOM 1548 N N . ALA A 1 199 ? 4.412 16.913 27.285 1.00 68.50 199 ALA A N 1
ATOM 1549 C CA . ALA A 1 199 ? 3.689 15.829 26.627 1.00 68.50 199 ALA A CA 1
ATOM 1550 C C . ALA A 1 199 ? 2.175 15.960 26.836 1.00 68.50 199 ALA A C 1
ATOM 1552 O O . ALA A 1 199 ? 1.409 15.721 25.903 1.00 68.50 199 ALA A O 1
ATOM 1553 N N . ASN A 1 200 ? 1.744 16.393 28.024 1.00 69.94 200 ASN A N 1
ATOM 1554 C CA . ASN A 1 200 ? 0.339 16.670 28.293 1.00 69.94 200 ASN A CA 1
ATOM 1555 C C . ASN A 1 200 ? -0.156 17.867 27.463 1.00 69.94 200 ASN A C 1
ATOM 1557 O O . ASN A 1 200 ? -1.244 17.805 26.911 1.00 69.94 200 ASN A O 1
ATOM 1561 N N . HIS A 1 201 ? 0.665 18.903 27.266 1.00 66.62 201 HIS A N 1
ATOM 1562 C CA . HIS A 1 201 ? 0.306 20.046 26.418 1.00 66.62 201 HIS A CA 1
ATOM 1563 C C . HIS A 1 201 ? 0.165 19.662 24.932 1.00 66.62 201 HIS A C 1
ATOM 1565 O O . HIS A 1 201 ? -0.801 20.053 24.286 1.00 66.62 201 HIS A O 1
ATOM 1571 N N . LEU A 1 202 ? 1.060 18.818 24.402 1.00 63.12 202 LEU A N 1
ATOM 1572 C CA . LEU A 1 202 ? 0.972 18.301 23.024 1.00 63.12 202 LEU A CA 1
ATOM 1573 C C . LEU A 1 202 ? -0.193 17.320 22.813 1.00 63.12 202 LEU A C 1
ATOM 1575 O O . LEU A 1 202 ? -0.722 17.212 21.705 1.00 63.12 202 LEU A O 1
ATOM 1579 N N . LEU A 1 203 ? -0.594 16.597 23.860 1.00 61.12 203 LEU A N 1
ATOM 1580 C CA . LEU A 1 203 ? -1.779 15.740 23.837 1.00 61.12 203 LEU A CA 1
ATOM 1581 C C . LEU A 1 203 ? -3.077 16.549 23.970 1.00 61.12 203 LEU A C 1
ATOM 1583 O O . LEU A 1 203 ? -4.071 16.180 23.350 1.00 61.12 203 LEU A O 1
ATOM 1587 N N . VAL A 1 204 ? -3.072 17.657 24.714 1.00 60.62 204 VAL A N 1
ATOM 1588 C CA . VAL A 1 204 ? -4.232 18.547 24.887 1.00 60.62 204 VAL A CA 1
ATOM 1589 C C . VAL A 1 204 ? -4.440 19.461 23.668 1.00 60.62 204 VAL A C 1
ATOM 1591 O O . VAL A 1 204 ? -5.578 19.693 23.279 1.00 60.62 204 VAL A O 1
ATOM 1594 N N . GLU A 1 205 ? -3.382 19.877 22.962 1.00 56.34 205 GLU A N 1
ATOM 1595 C CA . GLU A 1 205 ? -3.475 20.626 21.691 1.00 56.34 205 GLU A CA 1
ATOM 1596 C C . GLU A 1 205 ? -3.659 19.733 20.449 1.00 56.34 205 GLU A C 1
ATOM 1598 O O . GLU A 1 205 ? -3.432 20.163 19.315 1.00 56.34 205 GLU A O 1
ATOM 1603 N N . SER A 1 206 ? -4.099 18.481 20.616 1.00 56.19 206 SER A N 1
ATOM 1604 C CA . SER A 1 206 ? -4.292 17.516 19.526 1.00 56.19 206 SER A CA 1
ATOM 1605 C C . SER A 1 206 ? -5.517 17.811 18.634 1.00 56.19 206 SER A C 1
ATOM 1607 O O . SER A 1 206 ? -6.305 16.928 18.297 1.00 56.19 206 SER A O 1
ATOM 1609 N N . GLN A 1 207 ? -5.611 19.045 18.125 1.00 60.16 207 GLN A N 1
ATOM 1610 C CA . GLN A 1 207 ? -6.562 19.489 17.099 1.00 60.16 207 GLN A CA 1
ATOM 1611 C C . GLN A 1 207 ? -6.520 18.617 15.836 1.00 60.16 207 GLN A C 1
ATOM 1613 O O . GLN A 1 207 ? -7.505 18.524 15.1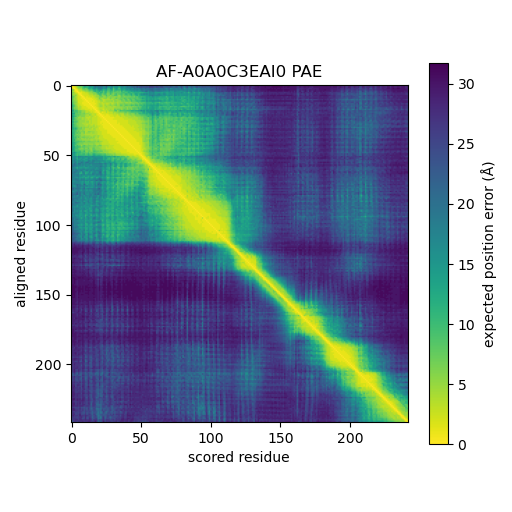08 1.00 60.16 207 GLN A O 1
ATOM 1618 N N . TRP A 1 208 ? -5.400 17.936 15.568 1.00 75.00 208 TRP A N 1
ATOM 1619 C CA . TRP A 1 208 ? -5.298 16.982 14.462 1.00 75.00 208 TRP A CA 1
ATOM 1620 C C . TRP A 1 208 ? -6.134 15.715 14.701 1.00 75.00 208 TRP A C 1
ATOM 1622 O O . TRP A 1 208 ? -6.690 15.162 13.751 1.00 75.00 208 TRP A O 1
ATOM 1632 N N . TRP A 1 209 ? -6.266 15.269 15.956 1.00 73.31 209 TRP A N 1
ATOM 1633 C CA . TRP A 1 209 ? -7.088 14.112 16.302 1.00 73.31 209 TRP A CA 1
ATOM 1634 C C . TRP A 1 209 ? -8.577 14.463 16.306 1.00 73.31 209 TRP A C 1
ATOM 1636 O O . TRP A 1 209 ? -9.389 13.665 15.838 1.00 73.31 209 TRP A O 1
ATOM 1646 N N . ASP A 1 210 ? -8.934 15.685 16.705 1.00 73.44 210 ASP A N 1
ATOM 1647 C CA . ASP A 1 210 ? -10.300 16.202 16.562 1.00 73.44 210 ASP A CA 1
ATOM 1648 C C . ASP A 1 210 ? -10.677 16.490 15.104 1.00 73.44 210 ASP A C 1
ATOM 1650 O O . ASP A 1 210 ? -11.799 16.191 14.697 1.00 73.44 210 ASP A O 1
ATOM 1654 N N . ALA A 1 211 ? -9.741 16.952 14.268 1.00 75.31 211 ALA A N 1
ATOM 1655 C CA . ALA A 1 211 ? -9.953 17.059 12.823 1.00 75.31 211 ALA A CA 1
ATOM 1656 C C . ALA A 1 211 ? -10.183 15.678 12.179 1.00 75.31 211 ALA A C 1
ATOM 1658 O O . ALA A 1 211 ? -11.081 15.519 11.349 1.00 75.31 211 ALA A O 1
ATOM 1659 N N . ALA A 1 212 ? -9.425 14.658 12.599 1.00 74.38 212 ALA A N 1
ATOM 1660 C CA . ALA A 1 212 ? -9.598 13.285 12.127 1.00 74.38 212 ALA A CA 1
ATOM 1661 C C . ALA A 1 212 ? -10.942 12.683 12.579 1.00 74.38 212 ALA A C 1
ATOM 1663 O O . ALA A 1 212 ? -11.656 12.084 11.771 1.00 74.38 212 ALA A O 1
ATOM 1664 N N . LYS A 1 213 ? -11.334 12.888 13.844 1.00 77.56 213 LYS A N 1
ATOM 1665 C CA . LYS A 1 213 ? -12.646 12.467 14.363 1.00 77.56 213 LYS A CA 1
ATOM 1666 C C . LYS A 1 213 ? -13.797 13.224 13.705 1.00 77.56 213 LYS A C 1
ATOM 1668 O O . LYS A 1 213 ? -14.800 12.600 13.379 1.00 77.56 213 LYS A O 1
ATOM 1673 N N . GLY A 1 214 ? -13.658 14.527 13.462 1.00 77.00 214 GLY A N 1
ATOM 1674 C CA . GLY A 1 214 ? -14.659 15.351 12.782 1.00 77.00 214 GLY A CA 1
ATOM 1675 C C . GLY A 1 214 ? -14.890 14.917 11.334 1.00 77.00 214 GLY A C 1
ATOM 1676 O O . GLY A 1 214 ? -16.036 14.814 10.896 1.00 77.00 214 GLY A O 1
ATOM 1677 N N . ALA A 1 215 ? -13.825 14.562 10.611 1.00 75.19 215 ALA A N 1
ATOM 1678 C CA . ALA A 1 215 ? -13.929 13.997 9.267 1.00 75.19 215 ALA A CA 1
ATOM 1679 C C . ALA A 1 215 ? -14.617 12.618 9.266 1.00 75.19 215 ALA A C 1
ATOM 1681 O O . ALA A 1 215 ? -15.433 12.333 8.388 1.00 75.19 215 ALA A O 1
ATOM 1682 N N . PHE A 1 216 ? -14.333 11.778 10.266 1.00 74.44 216 PHE A N 1
ATOM 1683 C CA . PHE A 1 216 ? -14.916 10.440 10.372 1.00 74.44 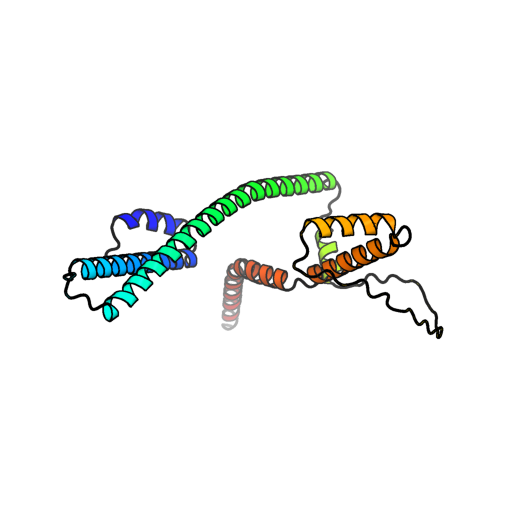216 PHE A CA 1
ATOM 1684 C C . PHE A 1 216 ? -16.383 10.468 10.833 1.00 74.44 216 PHE A C 1
ATOM 1686 O O . PHE A 1 216 ? -17.222 9.781 10.259 1.00 74.44 216 PHE A O 1
ATOM 1693 N N . ALA A 1 217 ? -16.723 11.311 11.812 1.00 71.00 217 ALA A N 1
ATOM 1694 C CA . ALA A 1 217 ? -18.092 11.501 12.296 1.00 71.00 217 ALA A CA 1
ATOM 1695 C C . ALA A 1 217 ? -18.976 12.249 11.279 1.00 71.00 217 ALA A C 1
ATOM 1697 O O . ALA A 1 217 ? -20.167 11.961 11.149 1.00 71.00 217 ALA A O 1
ATOM 1698 N N . GLY A 1 218 ? -18.396 13.175 10.508 1.00 57.28 218 GLY A N 1
ATOM 1699 C CA . GLY A 1 218 ? -19.080 13.854 9.407 1.00 57.28 218 GLY A CA 1
ATOM 1700 C C . GLY A 1 218 ? -19.483 12.908 8.270 1.00 57.28 218 GLY A C 1
ATOM 1701 O O . GLY A 1 218 ? -20.494 13.146 7.609 1.00 57.28 218 GLY A O 1
ATOM 1702 N N . ALA A 1 219 ? -18.752 11.806 8.069 1.00 58.75 219 ALA A N 1
ATOM 1703 C CA . ALA A 1 219 ? -19.102 10.787 7.081 1.00 58.75 219 ALA A CA 1
ATOM 1704 C C . ALA A 1 219 ? -20.324 9.949 7.501 1.00 58.75 219 ALA A C 1
ATOM 1706 O O . ALA A 1 219 ? -21.122 9.570 6.645 1.00 58.75 219 ALA A O 1
ATOM 1707 N N . THR A 1 220 ? -20.522 9.711 8.800 1.00 57.16 220 THR A N 1
ATOM 1708 C CA . THR A 1 220 ? -21.678 8.964 9.323 1.00 57.16 220 THR A CA 1
ATOM 1709 C C . THR A 1 220 ? -22.948 9.813 9.414 1.00 57.16 220 THR A C 1
ATOM 1711 O O . THR A 1 220 ? -24.034 9.300 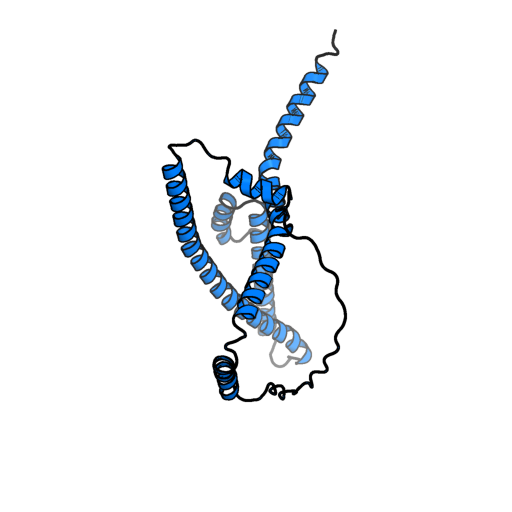9.162 1.00 57.16 220 THR A O 1
ATOM 1714 N N . ASN A 1 221 ? -22.840 11.115 9.705 1.00 51.56 221 ASN A N 1
ATOM 1715 C CA . ASN A 1 221 ? -24.010 11.994 9.867 1.00 51.56 221 ASN A CA 1
ATOM 1716 C C . ASN A 1 221 ? -24.564 12.588 8.558 1.00 51.56 221 ASN A C 1
ATOM 1718 O O . ASN A 1 221 ? -25.688 13.094 8.537 1.00 51.56 221 ASN A O 1
ATOM 1722 N N . ARG A 1 222 ? -23.825 12.507 7.442 1.00 49.88 222 ARG A N 1
ATOM 1723 C CA . ARG A 1 222 ? -24.276 13.060 6.151 1.00 49.88 222 ARG A CA 1
ATOM 1724 C C . ARG A 1 222 ? -25.505 12.346 5.568 1.00 49.88 222 ARG A C 1
ATOM 1726 O O . ARG A 1 222 ? -26.188 12.932 4.739 1.00 49.88 222 ARG A O 1
ATOM 1733 N N . GLY A 1 223 ? -25.829 11.137 6.034 1.00 53.34 223 GLY A N 1
ATOM 1734 C CA . GLY A 1 223 ? -27.044 10.414 5.634 1.00 53.34 223 GLY A CA 1
ATOM 1735 C C . GLY A 1 223 ? -28.329 10.861 6.345 1.00 53.34 223 GLY A C 1
ATOM 1736 O O . GLY A 1 223 ? -29.413 10.581 5.849 1.00 53.34 223 GLY A O 1
ATOM 1737 N N . GLN A 1 224 ? -28.240 11.562 7.483 1.00 53.66 224 GLN A N 1
ATOM 1738 C CA . GLN A 1 224 ? -29.421 11.895 8.295 1.00 53.66 224 GLN A CA 1
ATOM 1739 C C . GLN A 1 224 ? -29.936 13.326 8.064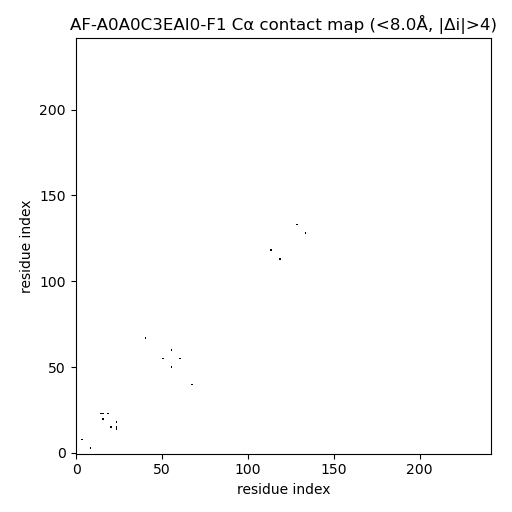 1.00 53.66 224 GLN A C 1
ATOM 1741 O O . GLN A 1 224 ? -31.096 13.620 8.343 1.00 53.66 224 GLN A O 1
ATOM 1746 N N . MET A 1 225 ? -29.109 14.211 7.498 1.00 51.78 225 MET A N 1
ATOM 1747 C CA . MET A 1 225 ? -29.469 15.617 7.269 1.00 51.78 225 MET A CA 1
ATOM 1748 C C . MET A 1 225 ? -30.312 15.840 5.997 1.00 51.78 225 MET A C 1
ATOM 1750 O O . MET A 1 225 ? -30.996 16.853 5.886 1.00 51.78 225 MET A O 1
ATOM 1754 N N . GLU A 1 226 ? -30.318 14.894 5.051 1.00 56.50 226 GLU A N 1
ATOM 1755 C CA . GLU A 1 226 ? -31.048 15.036 3.778 1.00 56.50 226 GLU A CA 1
ATOM 1756 C C . GLU A 1 226 ? -32.559 14.736 3.898 1.00 56.50 226 GLU A C 1
ATOM 1758 O O . GLU A 1 226 ? -33.356 15.174 3.064 1.00 56.50 226 GLU A O 1
ATOM 1763 N N . ASP A 1 227 ? -32.982 14.048 4.966 1.00 57.91 227 ASP A N 1
ATOM 1764 C CA . ASP A 1 227 ? -34.377 13.616 5.142 1.00 57.91 227 ASP A CA 1
ATOM 1765 C C . ASP A 1 227 ? -35.243 14.647 5.906 1.00 57.91 227 ASP A C 1
ATOM 1767 O O . ASP A 1 227 ? -36.461 14.738 5.710 1.00 57.91 227 ASP A O 1
ATOM 1771 N N . ASP A 1 228 ? -34.622 15.511 6.717 1.00 61.66 228 ASP A N 1
ATOM 1772 C CA . ASP A 1 228 ? -35.341 16.540 7.484 1.00 61.66 228 ASP A CA 1
ATOM 1773 C C . ASP A 1 228 ? -35.704 17.784 6.650 1.00 61.66 228 ASP A C 1
ATOM 1775 O O . ASP A 1 228 ? -36.764 18.394 6.857 1.00 61.66 228 ASP A O 1
ATOM 1779 N N . ASP A 1 229 ? -34.908 18.126 5.631 1.00 60.56 229 ASP A N 1
ATOM 1780 C CA . ASP A 1 229 ? -35.210 19.260 4.745 1.00 60.56 229 ASP A CA 1
ATOM 1781 C C . ASP A 1 229 ? -36.359 18.967 3.763 1.00 60.56 229 ASP A C 1
ATOM 1783 O O . ASP A 1 229 ? -37.133 19.869 3.407 1.00 60.56 229 ASP A O 1
ATOM 1787 N N . ARG A 1 230 ? -36.578 17.696 3.391 1.00 59.69 230 ARG A N 1
ATOM 1788 C CA . ARG A 1 230 ? -37.754 17.304 2.590 1.00 59.69 230 ARG A CA 1
ATOM 1789 C C . ARG A 1 230 ? -39.064 17.447 3.367 1.00 59.69 230 ARG A C 1
ATOM 1791 O O . ARG A 1 230 ? -40.063 17.882 2.788 1.00 59.69 230 ARG A O 1
ATOM 1798 N N . LYS A 1 231 ? -39.080 17.181 4.679 1.00 60.00 231 LYS A N 1
ATOM 1799 C CA . LYS A 1 231 ? -40.301 17.309 5.501 1.00 60.00 231 LYS A CA 1
ATOM 1800 C C . LYS A 1 231 ? -40.733 18.760 5.723 1.00 60.00 231 LYS A C 1
ATOM 1802 O O . LYS A 1 231 ? -41.935 19.034 5.774 1.00 60.00 231 LYS A O 1
ATOM 1807 N N . LYS A 1 232 ? -39.799 19.715 5.800 1.00 58.66 232 LYS A N 1
ATOM 1808 C CA . LYS A 1 232 ? -40.141 21.136 6.016 1.00 58.66 232 LYS A CA 1
ATOM 1809 C C . LYS A 1 232 ? -40.690 21.835 4.768 1.00 58.66 232 LYS A C 1
ATOM 1811 O O . LYS A 1 232 ? -41.537 22.721 4.902 1.00 58.66 232 LYS A O 1
ATOM 1816 N N . ARG A 1 233 ? -40.310 21.415 3.555 1.00 59.03 233 ARG A N 1
ATOM 1817 C CA . ARG A 1 233 ? -40.839 22.009 2.308 1.00 59.03 233 ARG A CA 1
ATOM 1818 C C . ARG A 1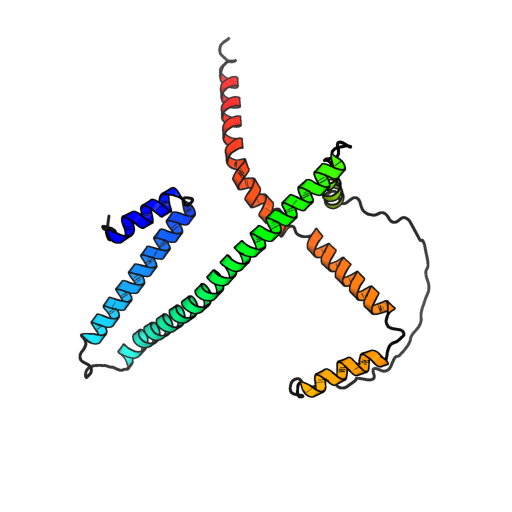 233 ? -42.294 21.631 1.996 1.00 59.03 233 ARG A C 1
ATOM 1820 O O . ARG A 1 233 ? -42.995 22.436 1.389 1.00 59.03 233 ARG A O 1
ATOM 1827 N N . GLY A 1 234 ? -42.789 20.486 2.472 1.00 56.56 234 GLY A N 1
ATOM 1828 C CA . GLY A 1 234 ? -44.175 20.053 2.231 1.00 56.56 234 GLY A CA 1
ATOM 1829 C C . GLY A 1 234 ? -45.245 20.836 3.006 1.00 56.56 234 GLY A C 1
ATOM 1830 O O . GLY A 1 234 ? -46.363 21.000 2.522 1.00 56.56 234 GLY A O 1
ATOM 1831 N N . LYS A 1 235 ? -44.924 21.374 4.193 1.00 56.44 235 LYS A N 1
ATOM 1832 C CA . LYS A 1 235 ? -45.917 22.085 5.024 1.00 56.44 235 LYS A CA 1
ATOM 1833 C C . LYS A 1 235 ? -46.228 23.503 4.541 1.00 56.44 235 LYS A C 1
ATOM 1835 O O . LYS A 1 235 ? -47.354 23.955 4.709 1.00 56.44 235 LYS A O 1
ATOM 1840 N N . LYS A 1 236 ? -45.282 24.185 3.887 1.00 56.97 236 LYS A N 1
ATOM 1841 C CA . LYS A 1 236 ? -45.468 25.585 3.462 1.00 56.97 236 LYS A CA 1
ATOM 1842 C C . LYS A 1 236 ? -46.413 25.766 2.268 1.00 56.97 236 LYS A C 1
ATOM 1844 O O . LYS A 1 236 ? -46.886 26.873 2.043 1.00 56.97 236 LYS A O 1
ATOM 1849 N N . HIS A 1 237 ? -46.715 24.707 1.514 1.00 54.66 237 HIS A N 1
ATOM 1850 C CA . HIS A 1 237 ? -47.558 24.814 0.317 1.00 54.66 237 HIS A CA 1
ATOM 1851 C C . HIS A 1 237 ? -49.063 24.624 0.591 1.00 54.66 237 HIS A C 1
ATOM 1853 O O . HIS A 1 237 ? -49.885 24.832 -0.299 1.00 54.66 237 HIS A O 1
ATOM 1859 N N . ARG A 1 238 ? -49.454 24.246 1.815 1.00 57.34 238 ARG A N 1
ATOM 1860 C CA . ARG A 1 238 ? -50.855 23.924 2.138 1.00 57.34 238 ARG A CA 1
ATOM 1861 C C . ARG A 1 238 ? -51.633 25.072 2.795 1.00 57.34 238 ARG A C 1
ATOM 1863 O O . ARG A 1 238 ? -52.837 24.957 2.977 1.00 57.34 238 ARG A O 1
ATOM 1870 N N . GLU A 1 239 ? -50.972 26.187 3.097 1.00 55.25 239 GLU A N 1
ATOM 1871 C CA . GLU A 1 239 ? -51.578 27.327 3.805 1.00 55.25 239 GLU A CA 1
ATOM 1872 C C . GLU A 1 239 ? -51.973 28.492 2.878 1.00 55.25 239 GLU A C 1
ATOM 1874 O O . GLU A 1 239 ? -52.525 29.485 3.330 1.00 55.25 239 GLU A O 1
ATOM 1879 N N . LYS A 1 240 ? -51.743 28.370 1.562 1.00 55.09 240 LYS A N 1
ATOM 1880 C CA . LYS A 1 240 ? -52.034 29.428 0.575 1.00 55.09 240 LYS A CA 1
ATOM 1881 C C . LYS A 1 240 ? -53.281 29.180 -0.291 1.00 55.09 240 LYS A C 1
ATOM 1883 O O . LYS A 1 240 ? -53.419 29.794 -1.340 1.00 55.09 240 LYS A O 1
ATOM 1888 N N . SER A 1 241 ? -54.161 28.266 0.128 1.00 51.59 241 SER A N 1
ATOM 1889 C CA . SER A 1 241 ? -55.405 27.905 -0.580 1.00 51.59 241 SER A CA 1
ATOM 1890 C C . SER A 1 241 ? -56.659 28.104 0.289 1.00 51.59 241 SER A C 1
ATOM 1892 O O . SER A 1 241 ? -57.573 27.276 0.273 1.00 51.59 241 SER A O 1
ATOM 1894 N N . ARG A 1 242 ? -56.698 29.185 1.068 1.00 45.06 242 ARG A N 1
ATOM 1895 C CA . ARG A 1 242 ? -57.918 29.710 1.685 1.00 45.06 242 ARG A CA 1
ATOM 1896 C C . ARG A 1 242 ? -58.014 31.198 1.418 1.00 45.06 242 ARG A C 1
ATOM 1898 O O . ARG A 1 242 ? -56.943 31.842 1.440 1.00 45.06 242 ARG A O 1
#

Secondary structure (DSSP, 8-state):
-----TTTHHHHHHHHHHS-HHHHHHHHHHHHHHHHHHHHHHHHHHHHHHS-GGG--HHHHHHHHHHHHHHHHHHHHHHHHHHHHHHHHHHHHHHHHHHHHHHHHHHHHHHHHTTTS----HHHHHHHHHHTT------------------------PPPPPTTS-THHHHHHHHHHTTT-SSTHHHHHHHHHHHHHHHHHHHHT-HHHHHHHHHHHHHHHTTTHHHHHHHHHHHTTSSS--

Mean predicted aligned error: 20.89 Å

Foldseek 3Di:
DPDDPPVCVVVLVVCVVPDDPVVSVVVVVVVVVVVVVVVVLVVVVVVVVVDDPVPDPVVVPVVVVVVVVVVVVVVVVVVVVVVVVVVVVVVCVVVVVVVVVVVVVVVVVVCVVCVVPPDDPVVVVVVVCLVVPPDPPPPDDDDDDDDDDDDDDDPPPDDDDDPPPDPVVVVVVVVVVVPPDPPCPVVVVVVVVVVVVVVVVCVSPPVVVVVVVCVVVVVVCVVPVVVVVVVVVVVVVPPPPD